Protein AF-A0AAW9JM55-F1 (afdb_monomer_lite)

Radius of gyration: 25.02 Å; chains: 1; bounding box: 79×45×48 Å

Organism: NCBI:txid44008

Foldseek 3Di:
DDPVVVVVVVVVVVVVVVVVVLVVVVVPDPCNVVVVVVVVVVVVVCVVVVVVVLVVVVVVDQADLVNLLVVCVVVVNADQQDKAWEFEKAFEFEDFDQWTKWFQDPVPRFTAGQIGFKAFAVVVVVVCCVPFVKDDQVLPPDDPVCPRGSGTIGGSNCVVVVVVCVLPDPRIQDPLDPCVSVCVLCDVVVVDPLVQQWKWKKDWLFKHKHHFAQDPRHGTYIYMYTYIYTDGDPSRSVSVVVSQVDDDSGMDIHGLVCQVQQNADPPDPRRDRRHDVCRNCNDPVCSVSGPPRVVTDDIHMDGD

InterPro domains:
  IPR040829 CD-NTase-associated protein 16, NUDIX domain [PF18167] (83-283)

Structure (mmCIF, N/CA/C/O backbone):
data_AF-A0AAW9JM55-F1
#
_entry.id   AF-A0AAW9JM55-F1
#
loop_
_atom_site.group_PDB
_atom_site.id
_atom_site.type_symbol
_atom_site.label_atom_id
_atom_site.label_alt_id
_atom_site.label_comp_id
_atom_site.label_asym_id
_atom_site.label_entity_id
_atom_site.label_seq_id
_atom_site.pdbx_PDB_ins_code
_atom_site.Cartn_x
_atom_site.Cartn_y
_atom_site.Cartn_z
_atom_site.occupancy
_atom_site.B_iso_or_equiv
_atom_site.auth_seq_id
_atom_site.auth_comp_id
_atom_site.auth_asym_id
_atom_site.auth_atom_id
_atom_site.pdbx_PDB_model_num
ATOM 1 N N . MET A 1 1 ? 27.066 -15.545 17.612 1.00 48.47 1 MET A N 1
ATOM 2 C CA . MET A 1 1 ? 27.618 -15.172 16.287 1.00 48.47 1 MET A CA 1
ATOM 3 C C . MET A 1 1 ? 26.559 -15.418 15.216 1.00 48.47 1 MET A C 1
ATOM 5 O O . MET A 1 1 ? 26.083 -16.542 15.107 1.00 48.47 1 MET A O 1
ATOM 9 N N . ASN A 1 2 ? 26.117 -14.370 14.511 1.00 49.19 2 ASN A N 1
ATOM 10 C CA . ASN A 1 2 ? 25.002 -14.410 13.550 1.00 49.19 2 ASN A CA 1
ATOM 11 C C . ASN A 1 2 ? 25.237 -15.499 12.475 1.00 49.19 2 ASN A C 1
ATOM 13 O O . ASN A 1 2 ? 26.359 -15.609 11.979 1.00 49.19 2 ASN A O 1
ATOM 17 N N . LYS A 1 3 ? 24.218 -16.291 12.092 1.00 44.91 3 LYS A N 1
ATOM 18 C CA . LYS A 1 3 ? 24.331 -17.323 11.028 1.00 44.91 3 LYS A CA 1
ATOM 19 C C . LYS A 1 3 ? 24.916 -16.742 9.730 1.00 44.91 3 LYS A C 1
ATOM 21 O O . LYS A 1 3 ? 25.673 -17.418 9.044 1.00 44.91 3 LYS A O 1
ATOM 26 N N . LYS A 1 4 ? 24.644 -15.459 9.467 1.00 42.12 4 LYS A N 1
ATOM 27 C CA . LYS A 1 4 ? 25.195 -14.688 8.342 1.00 42.12 4 LYS A CA 1
ATOM 28 C C . LYS A 1 4 ? 26.714 -14.477 8.414 1.00 42.12 4 LYS A C 1
ATOM 30 O O . LYS A 1 4 ? 27.370 -14.476 7.384 1.00 42.12 4 LYS A O 1
ATOM 35 N N . LEU A 1 5 ? 27.282 -14.350 9.615 1.00 42.47 5 LEU A N 1
ATOM 36 C CA . LEU A 1 5 ? 28.724 -14.155 9.799 1.00 42.47 5 LEU A CA 1
ATOM 37 C C . LEU A 1 5 ? 29.497 -15.458 9.541 1.00 42.47 5 LEU A C 1
ATOM 39 O O . LEU A 1 5 ? 30.547 -15.435 8.913 1.00 42.47 5 LEU A O 1
ATOM 43 N N . LYS A 1 6 ? 28.937 -16.614 9.935 1.00 45.47 6 LYS A N 1
ATOM 44 C CA . LYS A 1 6 ? 29.528 -17.931 9.629 1.00 45.47 6 LYS A CA 1
ATOM 45 C C . LYS A 1 6 ? 29.602 -18.206 8.121 1.00 45.47 6 LYS A C 1
ATOM 47 O O . LYS A 1 6 ? 30.591 -18.769 7.669 1.00 45.47 6 LYS A O 1
ATOM 52 N N . ALA A 1 7 ? 28.600 -17.768 7.355 1.00 47.31 7 ALA A N 1
ATOM 53 C CA . ALA A 1 7 ? 28.564 -17.935 5.901 1.00 47.31 7 ALA A CA 1
ATOM 54 C C . ALA A 1 7 ? 29.639 -17.118 5.155 1.00 47.31 7 ALA A C 1
ATOM 56 O O . ALA A 1 7 ? 30.015 -17.491 4.051 1.00 47.31 7 ALA A O 1
ATOM 57 N N . LEU A 1 8 ? 30.152 -16.036 5.756 1.00 44.91 8 LEU A N 1
ATOM 58 C CA . LEU A 1 8 ? 31.199 -15.188 5.170 1.00 44.91 8 LEU A CA 1
ATOM 59 C C . LEU A 1 8 ? 32.617 -15.611 5.596 1.00 44.91 8 LEU A C 1
ATOM 61 O O . LEU A 1 8 ? 33.579 -15.434 4.851 1.00 44.91 8 LEU A O 1
ATOM 65 N N . ILE A 1 9 ? 32.747 -16.189 6.793 1.00 54.19 9 ILE A N 1
ATOM 66 C CA . ILE A 1 9 ? 34.038 -16.582 7.373 1.00 54.19 9 ILE A CA 1
ATOM 67 C C . ILE A 1 9 ? 34.611 -17.813 6.662 1.00 54.19 9 ILE A C 1
ATOM 69 O O . ILE A 1 9 ? 35.795 -17.835 6.343 1.00 54.19 9 ILE A O 1
ATOM 73 N N . VAL A 1 10 ? 33.780 -18.820 6.373 1.00 53.59 10 VAL A N 1
ATOM 74 C CA . VAL A 1 10 ? 34.248 -20.080 5.767 1.00 53.59 10 VAL A CA 1
ATOM 75 C C . VAL A 1 10 ? 34.855 -19.872 4.366 1.00 53.59 10 VAL A C 1
ATOM 77 O O . VAL A 1 10 ? 35.967 -20.351 4.149 1.00 53.59 10 VAL A O 1
ATOM 80 N N . PRO A 1 11 ? 34.232 -19.109 3.442 1.00 55.28 11 PRO A N 1
ATOM 81 C CA . PRO A 1 11 ? 34.838 -18.807 2.142 1.00 55.28 11 PRO A CA 1
ATOM 82 C C . PRO A 1 11 ? 36.120 -17.978 2.261 1.00 55.28 11 PRO A C 1
ATOM 84 O O . PRO A 1 11 ? 37.086 -18.240 1.554 1.00 55.28 11 PRO A O 1
ATOM 87 N N . SER A 1 12 ? 36.154 -17.014 3.188 1.00 57.69 12 SER A N 1
ATOM 88 C CA . SER A 1 12 ? 37.323 -16.153 3.412 1.00 57.69 12 SER A CA 1
ATOM 89 C C . SER A 1 12 ? 38.543 -16.947 3.891 1.00 57.69 12 SER A C 1
ATOM 91 O O . SER A 1 12 ? 39.656 -16.697 3.439 1.00 57.69 12 SER A O 1
ATOM 93 N N . ILE A 1 13 ? 38.338 -17.945 4.759 1.00 69.12 13 ILE A N 1
ATOM 94 C CA . ILE A 1 13 ? 39.404 -18.857 5.201 1.00 69.12 13 ILE A CA 1
ATOM 95 C C . ILE A 1 13 ? 39.910 -19.697 4.025 1.00 69.12 13 ILE A C 1
ATOM 97 O O . ILE A 1 13 ? 41.117 -19.833 3.849 1.00 69.12 13 ILE A O 1
ATOM 101 N N . PHE A 1 14 ? 39.005 -20.215 3.191 1.00 66.69 14 PHE A N 1
ATOM 102 C CA . PHE A 1 14 ? 39.374 -20.995 2.008 1.00 66.69 14 PHE A CA 1
ATOM 103 C C . PHE A 1 14 ? 40.200 -20.168 1.013 1.00 66.69 14 PHE A C 1
ATOM 105 O O . PHE A 1 14 ? 41.171 -20.665 0.450 1.00 66.69 14 PHE A O 1
ATOM 112 N N . PHE A 1 15 ? 39.860 -18.886 0.860 1.00 68.00 15 PHE A N 1
ATOM 113 C CA . PHE A 1 15 ? 40.580 -17.942 0.007 1.00 68.00 15 PHE A CA 1
ATOM 114 C C . PHE A 1 15 ? 42.000 -17.665 0.518 1.00 68.00 15 PHE A C 1
ATOM 116 O O . PHE A 1 15 ? 42.947 -17.673 -0.261 1.00 68.00 15 PHE A O 1
ATOM 123 N N . ILE A 1 16 ? 42.164 -17.480 1.833 1.00 72.06 16 ILE A N 1
ATOM 124 C CA . ILE A 1 16 ? 43.480 -17.284 2.460 1.00 72.06 16 ILE A CA 1
ATOM 125 C C . ILE A 1 16 ? 44.341 -18.544 2.312 1.00 72.06 16 ILE A C 1
ATOM 127 O O . ILE A 1 16 ? 45.513 -18.445 1.962 1.00 72.06 16 ILE A O 1
ATOM 131 N N . VAL A 1 17 ? 43.765 -19.731 2.525 1.00 73.94 17 VAL A N 1
ATOM 132 C CA . VAL A 1 17 ? 44.479 -21.008 2.358 1.00 73.94 17 VAL A CA 1
ATOM 133 C C . VAL A 1 17 ? 44.903 -21.212 0.902 1.00 73.94 17 VAL A C 1
ATOM 135 O O . VAL A 1 17 ? 46.058 -21.543 0.653 1.00 73.94 17 VAL A O 1
ATOM 138 N N . ALA A 1 18 ? 44.016 -20.950 -0.061 1.00 66.69 18 ALA A N 1
ATOM 139 C CA . ALA A 1 18 ? 44.347 -21.013 -1.483 1.00 66.69 18 ALA A CA 1
ATOM 140 C C . ALA A 1 18 ? 45.463 -20.021 -1.856 1.00 66.69 18 ALA A C 1
ATOM 142 O O . ALA A 1 18 ? 46.383 -20.384 -2.581 1.00 66.69 18 ALA A O 1
ATOM 143 N N . PHE A 1 19 ? 45.431 -18.803 -1.308 1.00 72.00 19 PHE A N 1
ATOM 144 C CA . PHE A 1 19 ? 46.459 -17.785 -1.527 1.00 72.00 19 PHE A CA 1
ATOM 145 C C . PHE A 1 19 ? 47.830 -18.196 -0.965 1.00 72.00 19 PHE A C 1
ATOM 147 O O . PHE A 1 19 ? 48.848 -18.022 -1.629 1.00 72.00 19 PHE A O 1
ATOM 154 N N . VAL A 1 20 ? 47.869 -18.809 0.222 1.00 73.88 20 VAL A N 1
ATOM 155 C CA . VAL A 1 20 ? 49.110 -19.341 0.814 1.00 73.88 20 VAL A CA 1
ATOM 156 C C . VAL A 1 20 ? 49.656 -20.521 0.003 1.00 73.88 20 VAL A C 1
ATOM 158 O O . VAL A 1 20 ? 50.864 -20.605 -0.210 1.00 73.88 20 VAL A O 1
ATOM 161 N N . ILE A 1 21 ? 48.784 -21.405 -0.495 1.00 70.12 21 ILE A N 1
ATOM 162 C CA . ILE A 1 21 ? 49.172 -22.516 -1.378 1.00 70.12 21 ILE A CA 1
ATOM 163 C C . ILE A 1 21 ? 49.739 -21.985 -2.702 1.00 70.12 21 ILE A C 1
ATOM 165 O O . ILE A 1 21 ? 50.744 -22.504 -3.175 1.00 70.12 21 ILE A O 1
ATOM 169 N N . LEU A 1 22 ? 49.151 -20.928 -3.272 1.00 65.69 22 LEU A N 1
ATOM 170 C CA . LEU A 1 22 ? 49.655 -20.275 -4.486 1.00 65.69 22 LEU A CA 1
ATOM 171 C C . LEU A 1 22 ? 51.057 -19.690 -4.282 1.00 65.69 22 LEU A C 1
ATOM 173 O O . LEU A 1 22 ? 51.941 -19.962 -5.088 1.00 65.69 22 LEU A O 1
ATOM 177 N N . ILE A 1 23 ? 51.288 -18.978 -3.172 1.00 68.62 23 ILE A N 1
ATOM 178 C CA . ILE A 1 23 ? 52.618 -18.452 -2.820 1.00 68.62 23 ILE A CA 1
ATOM 179 C C . ILE A 1 23 ? 53.631 -19.594 -2.653 1.00 68.62 23 ILE A C 1
ATOM 181 O O . ILE A 1 23 ? 54.756 -19.496 -3.132 1.00 68.62 23 ILE A O 1
ATOM 185 N N . TYR A 1 24 ? 53.240 -20.693 -2.001 1.00 67.44 24 TYR A N 1
ATOM 186 C CA . TYR A 1 24 ? 54.110 -21.858 -1.813 1.00 67.44 24 TYR A CA 1
ATOM 187 C C . TYR A 1 24 ? 54.473 -22.552 -3.137 1.00 67.44 24 TYR A C 1
ATOM 189 O O . TYR A 1 24 ? 55.607 -22.996 -3.312 1.00 67.44 24 TYR A O 1
ATOM 197 N N . LEU A 1 25 ? 53.527 -22.637 -4.077 1.00 62.19 25 LEU A N 1
ATOM 198 C CA . LEU A 1 25 ? 53.746 -23.249 -5.389 1.00 62.19 25 LEU A CA 1
ATOM 199 C C . LEU A 1 25 ? 54.593 -22.364 -6.318 1.00 62.19 25 LEU A C 1
ATOM 201 O O . LEU A 1 25 ? 55.405 -22.897 -7.071 1.00 62.19 25 LEU A O 1
ATOM 205 N N . GLU A 1 26 ? 54.463 -21.038 -6.228 1.00 62.28 26 GLU A N 1
ATOM 206 C CA . GLU A 1 26 ? 55.246 -20.078 -7.021 1.00 62.28 26 GLU A CA 1
ATOM 207 C C . GLU A 1 26 ? 56.734 -20.057 -6.646 1.00 62.28 26 GLU A C 1
ATOM 209 O O . GLU A 1 26 ? 57.591 -19.850 -7.500 1.00 62.28 26 GLU A O 1
ATOM 214 N N . VAL A 1 27 ? 57.059 -20.360 -5.387 1.00 64.44 27 VAL A N 1
ATOM 215 C CA . VAL A 1 27 ? 58.451 -20.495 -4.930 1.00 64.44 27 VAL A CA 1
ATOM 216 C C . VAL A 1 27 ? 59.154 -21.711 -5.559 1.00 64.44 27 VAL A C 1
ATOM 218 O O . VAL A 1 27 ? 60.382 -21.738 -5.593 1.00 64.44 27 VAL A O 1
ATOM 221 N N . ASN A 1 28 ? 58.414 -22.700 -6.082 1.00 62.22 28 ASN A N 1
ATOM 222 C CA . ASN A 1 28 ? 58.972 -24.019 -6.392 1.00 62.22 28 ASN A CA 1
ATOM 223 C C . ASN A 1 28 ? 58.829 -24.531 -7.842 1.00 62.22 28 ASN A C 1
ATOM 225 O O . ASN A 1 28 ? 59.392 -25.594 -8.090 1.00 62.22 28 ASN A O 1
ATOM 229 N N . ASN A 1 29 ? 58.133 -23.878 -8.795 1.00 60.06 29 ASN A N 1
ATOM 230 C CA . ASN A 1 29 ? 58.133 -24.299 -10.223 1.00 60.06 29 ASN A CA 1
ATOM 231 C C . ASN A 1 29 ? 57.437 -23.322 -11.208 1.00 60.06 29 ASN A C 1
ATOM 233 O O . ASN A 1 29 ? 56.536 -22.591 -10.812 1.00 60.06 29 ASN A O 1
ATOM 237 N N . GLU A 1 30 ? 57.724 -23.437 -12.524 1.00 59.09 30 GLU A N 1
ATOM 238 C CA . GLU A 1 30 ? 57.054 -22.736 -13.663 1.00 59.09 30 GLU A CA 1
ATOM 239 C C . GLU A 1 30 ? 55.543 -23.057 -13.851 1.00 59.09 30 GLU A C 1
ATOM 241 O O . GLU A 1 30 ? 54.920 -22.748 -14.868 1.00 59.09 30 GLU A O 1
ATOM 246 N N . ILE A 1 31 ? 54.910 -23.676 -12.856 1.00 56.66 31 ILE A N 1
ATOM 247 C CA . ILE A 1 31 ? 53.483 -24.029 -12.841 1.00 56.66 31 ILE A CA 1
ATOM 248 C C . ILE A 1 31 ? 52.600 -22.772 -12.680 1.00 56.66 31 ILE A C 1
ATOM 250 O O . ILE A 1 31 ? 51.408 -22.789 -13.003 1.00 56.66 31 ILE A O 1
ATOM 254 N N . THR A 1 32 ? 53.187 -21.655 -12.246 1.00 60.53 32 THR A N 1
ATOM 255 C CA . THR A 1 32 ? 52.495 -20.417 -11.883 1.00 60.53 32 THR A CA 1
ATOM 256 C C . THR A 1 32 ? 51.650 -19.826 -13.010 1.00 60.53 32 THR A C 1
ATOM 258 O O . THR A 1 32 ? 50.506 -19.439 -12.781 1.00 60.53 32 THR A O 1
ATOM 261 N N . ILE A 1 33 ? 52.155 -19.801 -14.247 1.00 58.44 33 ILE A N 1
ATOM 262 C CA . ILE A 1 33 ? 51.438 -19.171 -15.367 1.00 58.44 33 ILE A CA 1
ATOM 263 C C . ILE A 1 33 ? 50.166 -19.946 -15.714 1.00 58.44 33 ILE A C 1
ATOM 265 O O . ILE A 1 33 ? 49.113 -19.339 -15.893 1.00 58.44 33 ILE A O 1
ATOM 269 N N . TYR A 1 34 ? 50.217 -21.279 -15.752 1.00 62.22 34 TYR A N 1
ATOM 270 C CA . TYR A 1 34 ? 49.038 -22.090 -16.064 1.00 62.22 34 TYR A CA 1
ATOM 271 C C . TYR A 1 34 ? 47.980 -22.007 -14.963 1.00 62.22 34 TYR A C 1
ATOM 273 O O . TYR A 1 34 ? 46.793 -21.921 -15.267 1.00 62.22 34 TYR A O 1
ATOM 281 N N . VAL A 1 35 ? 48.391 -21.960 -13.694 1.00 66.38 35 VAL A N 1
ATOM 282 C CA . VAL A 1 35 ? 47.462 -21.804 -12.566 1.00 66.38 35 VAL A CA 1
ATOM 283 C C . VAL A 1 35 ? 46.831 -20.410 -12.557 1.00 66.38 35 VAL A C 1
ATOM 285 O O . VAL A 1 35 ? 45.619 -20.300 -12.379 1.00 66.38 35 VAL A O 1
ATOM 288 N N . ILE A 1 36 ? 47.606 -19.356 -12.833 1.00 66.25 36 ILE A N 1
ATOM 289 C CA . ILE A 1 36 ? 47.091 -17.986 -12.968 1.00 66.25 36 ILE A CA 1
ATOM 290 C C . ILE A 1 36 ? 46.136 -17.879 -14.164 1.00 66.25 36 ILE A C 1
ATOM 292 O O . ILE A 1 36 ? 45.075 -17.271 -14.040 1.00 66.25 36 ILE A O 1
ATOM 296 N N . LEU A 1 37 ? 46.458 -18.492 -15.307 1.00 66.12 37 LEU A N 1
ATOM 297 C CA . LEU A 1 37 ? 45.601 -18.485 -16.497 1.00 66.12 37 LEU A CA 1
ATOM 298 C C . LEU A 1 37 ? 44.305 -19.270 -16.283 1.00 66.12 37 LEU A C 1
ATOM 300 O O . LEU A 1 37 ? 43.249 -18.798 -16.695 1.00 66.12 37 LEU A O 1
ATOM 304 N N . ILE A 1 38 ? 44.355 -20.421 -15.605 1.00 72.75 38 ILE A N 1
ATOM 305 C CA . ILE A 1 38 ? 43.155 -21.176 -15.219 1.00 72.75 38 ILE A CA 1
ATOM 306 C C . ILE A 1 38 ? 42.317 -20.348 -14.244 1.00 72.75 38 ILE A C 1
ATOM 308 O O . ILE A 1 38 ? 41.113 -20.242 -14.442 1.00 72.75 38 ILE A O 1
ATOM 312 N N . TYR A 1 39 ? 42.936 -19.699 -13.256 1.00 73.62 39 TYR A N 1
ATOM 313 C CA . TYR A 1 39 ? 42.240 -18.851 -12.288 1.00 73.62 39 TYR A CA 1
ATOM 314 C C . TYR A 1 39 ? 41.586 -17.617 -12.937 1.00 73.62 39 TYR A C 1
ATOM 316 O O . TYR A 1 39 ? 40.436 -17.281 -12.645 1.00 73.62 39 TYR A O 1
ATOM 324 N N . LEU A 1 40 ? 42.280 -16.963 -13.873 1.00 66.56 40 LEU A N 1
ATOM 325 C CA . LEU A 1 40 ? 41.734 -15.862 -14.668 1.00 66.56 40 LEU A CA 1
ATOM 326 C C . LEU A 1 40 ? 40.618 -16.346 -15.598 1.00 66.56 40 LEU A C 1
ATOM 328 O O . LEU A 1 40 ? 39.587 -15.687 -15.696 1.00 66.56 40 LEU A O 1
ATOM 332 N N . ALA A 1 41 ? 40.775 -17.511 -16.232 1.00 67.81 41 ALA A N 1
ATOM 333 C CA . ALA A 1 41 ? 39.738 -18.115 -17.058 1.00 67.81 41 ALA A CA 1
ATOM 334 C C . ALA A 1 41 ? 38.499 -18.471 -16.228 1.00 67.81 41 ALA A C 1
ATOM 336 O O . ALA A 1 41 ? 37.390 -18.180 -16.666 1.00 67.81 41 ALA A O 1
ATOM 337 N N . THR A 1 42 ? 38.658 -19.011 -15.013 1.00 64.12 42 THR A N 1
ATOM 338 C CA . THR A 1 42 ? 37.538 -19.278 -14.101 1.00 64.12 42 THR A CA 1
ATOM 339 C C . THR A 1 42 ? 36.885 -17.992 -13.617 1.00 64.12 42 THR A C 1
ATOM 341 O O . THR A 1 42 ? 35.666 -17.924 -13.622 1.00 64.12 42 THR A O 1
ATOM 344 N N . LEU A 1 43 ? 37.645 -16.933 -13.315 1.00 62.41 43 LEU A N 1
ATOM 345 C CA . LEU A 1 43 ? 37.090 -15.618 -12.968 1.00 62.41 43 LEU A CA 1
ATOM 346 C C . LEU A 1 43 ? 36.307 -14.990 -14.129 1.00 62.41 43 LEU A C 1
ATOM 348 O O . LEU A 1 43 ? 35.238 -14.421 -13.916 1.00 62.41 43 LEU A O 1
ATOM 352 N N . ILE A 1 44 ? 36.801 -15.111 -15.364 1.00 64.88 44 ILE A N 1
ATOM 353 C CA . ILE A 1 44 ? 36.112 -14.637 -16.575 1.00 64.88 44 ILE A CA 1
ATOM 354 C C . ILE A 1 44 ? 34.860 -15.486 -16.847 1.00 64.88 44 ILE A C 1
ATOM 356 O O . ILE A 1 44 ? 33.811 -14.944 -17.208 1.00 64.88 44 ILE A O 1
ATOM 360 N N . LEU A 1 45 ? 34.919 -16.804 -16.631 1.00 54.44 45 LEU A N 1
ATOM 361 C CA . LEU A 1 45 ? 33.770 -17.707 -16.755 1.00 54.44 45 LEU A CA 1
ATOM 362 C C . LEU A 1 45 ? 32.723 -17.444 -15.654 1.00 54.44 45 LEU A C 1
ATOM 364 O O . LEU A 1 45 ? 31.522 -17.454 -15.907 1.00 54.44 45 LEU A O 1
ATOM 368 N N . GLU A 1 46 ? 33.151 -17.132 -14.436 1.00 59.28 46 GLU A N 1
ATOM 369 C CA . GLU A 1 46 ? 32.293 -16.764 -13.306 1.00 59.28 46 GLU A CA 1
ATOM 370 C C . GLU A 1 46 ? 31.658 -15.380 -13.487 1.00 59.28 46 GLU A C 1
ATOM 372 O O . GLU A 1 46 ? 30.468 -15.201 -13.211 1.00 59.28 46 GLU A O 1
ATOM 377 N N . TYR A 1 47 ? 32.415 -14.414 -14.015 1.00 55.56 47 TYR A N 1
ATOM 378 C CA . TYR A 1 47 ? 31.920 -13.088 -14.380 1.00 55.56 47 TYR A CA 1
ATOM 379 C C . TYR A 1 47 ? 30.912 -13.160 -15.535 1.00 55.56 47 TYR A C 1
ATOM 381 O O . TYR A 1 47 ? 29.848 -12.544 -15.466 1.00 55.56 47 TYR A O 1
ATOM 389 N N . SER A 1 48 ? 31.202 -13.955 -16.570 1.00 54.06 48 SER A N 1
ATOM 390 C CA . SER A 1 48 ? 30.326 -14.117 -17.740 1.00 54.06 48 SER A CA 1
ATOM 391 C C . SER A 1 48 ? 29.065 -14.934 -17.445 1.00 54.06 48 SER A C 1
ATOM 393 O O . SER A 1 48 ? 28.002 -14.635 -17.990 1.00 54.06 48 SER A O 1
ATOM 395 N N . THR A 1 49 ? 29.131 -15.924 -16.547 1.00 54.31 49 THR A N 1
ATOM 396 C CA . THR A 1 49 ? 27.949 -16.705 -16.139 1.00 54.31 49 THR A CA 1
ATOM 397 C C . THR A 1 49 ? 27.112 -16.011 -15.063 1.00 54.31 49 THR A C 1
ATOM 399 O O . THR A 1 49 ? 25.924 -16.320 -14.921 1.00 54.31 49 THR A O 1
ATOM 402 N N . GLY A 1 50 ? 27.702 -15.083 -14.296 1.00 51.75 50 GLY A N 1
ATOM 403 C CA . GLY A 1 50 ? 27.038 -14.302 -13.247 1.00 51.75 50 GLY A CA 1
ATOM 404 C C . GLY A 1 50 ? 26.474 -15.134 -12.089 1.00 51.75 50 GLY A C 1
ATOM 405 O O . GLY A 1 50 ? 25.783 -14.591 -11.231 1.00 51.75 50 GLY A O 1
ATOM 406 N N . SER A 1 51 ? 26.743 -16.443 -12.054 1.00 54.94 51 SER A N 1
ATOM 407 C CA . SER A 1 51 ? 26.057 -17.419 -11.200 1.00 54.94 51 SER A CA 1
ATOM 408 C C . SER A 1 51 ? 26.364 -17.198 -9.718 1.00 54.94 51 SER A C 1
ATOM 410 O O . SER A 1 51 ? 25.454 -16.930 -8.934 1.00 54.94 51 SER A O 1
ATOM 412 N N . LEU A 1 52 ? 27.643 -17.186 -9.329 1.00 52.28 52 LEU A N 1
ATOM 413 C CA . LEU A 1 52 ? 28.045 -16.975 -7.935 1.00 52.28 52 LEU A CA 1
ATOM 414 C C . LEU A 1 52 ? 27.761 -15.553 -7.453 1.00 52.28 52 LEU A C 1
ATOM 416 O O . LEU A 1 52 ? 27.261 -15.390 -6.345 1.00 52.28 52 LEU A O 1
ATOM 420 N N . PHE A 1 53 ? 27.988 -14.532 -8.286 1.00 53.44 53 PHE A N 1
ATOM 421 C CA . PHE A 1 53 ? 27.651 -13.155 -7.923 1.00 53.44 53 PHE A CA 1
ATOM 422 C C . PHE A 1 53 ? 26.141 -12.985 -7.734 1.00 53.44 53 PHE A C 1
ATO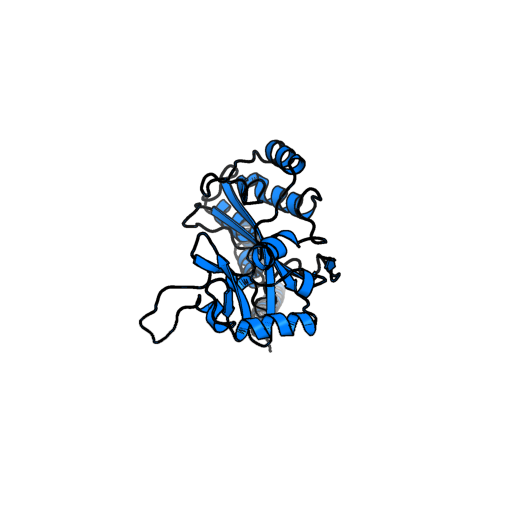M 424 O O . PHE A 1 53 ? 25.730 -12.363 -6.765 1.00 53.44 53 PHE A O 1
ATOM 431 N N . SER A 1 54 ? 25.307 -13.590 -8.589 1.00 49.94 54 SER A N 1
ATOM 432 C CA . SER A 1 54 ? 23.848 -13.581 -8.418 1.00 49.94 54 SER A CA 1
ATOM 433 C C . SER A 1 54 ? 23.394 -14.358 -7.182 1.00 49.94 54 SER A C 1
ATOM 435 O O . SER A 1 54 ? 22.507 -13.890 -6.479 1.00 49.94 54 SER A O 1
ATOM 437 N N . ASN A 1 55 ? 24.051 -15.472 -6.846 1.00 46.75 55 ASN A N 1
ATOM 438 C CA . ASN A 1 55 ? 23.762 -16.239 -5.637 1.00 46.75 55 ASN A CA 1
ATOM 439 C C . ASN A 1 55 ? 24.188 -15.475 -4.373 1.00 46.75 55 ASN A C 1
ATOM 441 O O . ASN A 1 55 ? 23.425 -15.403 -3.415 1.00 46.75 55 ASN A O 1
ATOM 445 N N . ILE A 1 56 ? 25.356 -14.831 -4.376 1.00 51.47 56 ILE A N 1
ATOM 446 C CA . ILE A 1 56 ? 25.821 -13.971 -3.280 1.00 51.47 56 ILE A CA 1
ATOM 447 C C . ILE A 1 56 ? 24.906 -12.755 -3.137 1.00 51.47 56 ILE A C 1
ATOM 449 O O . ILE A 1 56 ? 24.467 -12.466 -2.028 1.00 51.47 56 ILE A O 1
ATOM 453 N N . LEU A 1 57 ? 24.544 -12.091 -4.241 1.00 49.72 57 LEU A N 1
ATOM 454 C CA . LEU A 1 57 ? 23.566 -11.004 -4.238 1.00 49.72 57 LEU A CA 1
ATOM 455 C C . LEU A 1 57 ? 22.230 -11.499 -3.672 1.00 49.72 57 LEU A C 1
ATOM 457 O O . LEU A 1 57 ? 21.679 -10.831 -2.805 1.00 49.72 57 LEU A O 1
ATOM 461 N N . SER A 1 58 ? 21.782 -12.704 -4.048 1.00 46.66 58 SER A N 1
ATOM 462 C CA . SER A 1 58 ? 20.540 -13.318 -3.560 1.00 46.66 58 SER A CA 1
ATOM 463 C C . SER A 1 58 ? 20.504 -13.596 -2.063 1.00 46.66 58 SER A C 1
ATOM 465 O O . SER A 1 58 ? 19.458 -13.470 -1.427 1.00 46.66 58 SER A O 1
ATOM 467 N N . LEU A 1 59 ? 21.661 -13.845 -1.449 1.00 43.50 59 LEU A N 1
ATOM 468 C CA . LEU A 1 59 ? 21.788 -13.951 0.006 1.00 43.50 59 LEU A CA 1
ATOM 469 C C . LEU A 1 59 ? 21.617 -12.589 0.712 1.00 43.50 59 LEU A C 1
ATOM 471 O O . LEU A 1 59 ? 21.315 -12.547 1.909 1.00 43.50 59 LEU A O 1
ATOM 475 N N . PHE A 1 60 ? 21.752 -11.482 -0.027 1.00 48.38 60 PHE A N 1
ATOM 476 C CA . PHE A 1 60 ? 21.404 -10.119 0.387 1.00 48.38 60 PHE A CA 1
ATOM 477 C C . PHE A 1 60 ? 20.023 -9.651 -0.147 1.00 48.38 60 PHE A C 1
ATOM 479 O O . PHE A 1 60 ? 19.583 -8.554 0.202 1.00 48.38 60 PHE A O 1
ATOM 486 N N . GLU A 1 61 ? 19.309 -10.458 -0.950 1.00 46.94 61 GLU A N 1
ATOM 487 C CA . GLU A 1 61 ? 18.061 -10.095 -1.650 1.00 46.94 61 GLU A CA 1
ATOM 488 C C . GLU A 1 61 ? 16.797 -10.348 -0.818 1.00 46.94 61 GLU A C 1
ATOM 490 O O . GLU A 1 61 ? 16.005 -11.257 -1.065 1.00 46.94 61 GLU A O 1
ATOM 495 N N . GLY A 1 62 ? 16.513 -9.446 0.116 1.00 45.84 62 GLY A N 1
ATOM 496 C CA . GLY A 1 62 ? 15.111 -9.145 0.399 1.00 45.84 62 GLY A CA 1
ATOM 497 C C . GLY A 1 62 ? 14.501 -8.376 -0.782 1.00 45.84 62 GLY A C 1
ATOM 498 O O . GLY A 1 62 ? 15.000 -7.310 -1.133 1.00 45.84 62 GLY A O 1
ATOM 499 N N . ASN A 1 63 ? 13.418 -8.886 -1.379 1.00 56.59 63 ASN A N 1
ATOM 500 C CA . ASN A 1 63 ? 12.433 -8.118 -2.165 1.00 56.59 63 ASN A CA 1
ATOM 501 C C . ASN A 1 63 ? 12.956 -7.230 -3.324 1.00 56.59 63 ASN A C 1
ATOM 503 O O . ASN A 1 63 ? 12.424 -6.142 -3.559 1.00 56.59 63 ASN A O 1
ATOM 507 N N . ASN A 1 64 ? 13.968 -7.655 -4.092 1.00 75.06 64 ASN A N 1
ATOM 508 C CA . ASN A 1 64 ? 14.402 -6.895 -5.273 1.00 75.06 64 ASN A CA 1
ATOM 509 C C . ASN A 1 64 ? 13.728 -7.406 -6.554 1.00 75.06 64 ASN A C 1
ATOM 511 O O . ASN A 1 64 ? 14.268 -8.246 -7.268 1.00 75.06 64 ASN A O 1
ATOM 515 N N . TRP A 1 65 ? 12.565 -6.850 -6.891 1.00 89.38 65 TRP A N 1
ATOM 516 C CA . TRP A 1 65 ? 11.812 -7.154 -8.118 1.00 89.38 65 TRP A CA 1
ATOM 517 C C . TRP A 1 65 ? 12.628 -7.038 -9.421 1.00 89.38 65 TRP A C 1
ATOM 519 O O . TRP A 1 65 ? 12.316 -7.651 -10.442 1.00 89.38 65 TRP A O 1
ATOM 529 N N . LYS A 1 66 ? 13.719 -6.263 -9.405 1.00 90.12 66 LYS A N 1
ATOM 530 C CA . LYS A 1 66 ? 14.654 -6.162 -10.532 1.00 90.12 66 LYS A CA 1
ATOM 531 C C . LYS A 1 66 ? 15.383 -7.479 -10.784 1.00 90.12 66 LYS A C 1
ATOM 533 O O . LYS A 1 66 ? 15.808 -7.699 -11.915 1.00 90.12 66 LYS A O 1
ATOM 538 N N . THR A 1 67 ? 15.585 -8.304 -9.760 1.00 87.31 67 THR A N 1
ATOM 539 C CA . THR A 1 67 ? 16.189 -9.632 -9.893 1.00 87.31 67 THR A CA 1
ATOM 540 C C . THR A 1 67 ? 15.195 -10.604 -10.516 1.00 87.31 67 THR A C 1
ATOM 542 O O . THR A 1 67 ? 15.541 -11.222 -11.520 1.00 87.31 67 THR A O 1
ATOM 545 N N . SER A 1 68 ? 13.946 -10.663 -10.034 1.00 90.31 68 SER A N 1
ATOM 546 C CA . SER A 1 68 ? 12.905 -11.489 -10.670 1.00 90.31 68 SER A CA 1
ATOM 547 C C . SER A 1 68 ? 12.676 -11.085 -12.129 1.00 90.31 68 SER A C 1
ATOM 549 O O . SER A 1 68 ? 12.607 -11.949 -12.994 1.00 90.31 68 SER A O 1
ATOM 551 N N . GLN A 1 69 ? 12.687 -9.781 -12.435 1.00 92.69 69 GLN A N 1
ATOM 552 C CA . GLN A 1 69 ? 12.632 -9.290 -13.816 1.00 92.69 69 GLN A CA 1
ATOM 553 C C . GLN A 1 69 ? 13.777 -9.857 -14.672 1.00 92.69 69 GLN A C 1
ATOM 555 O O . GLN A 1 69 ? 13.532 -10.406 -15.739 1.00 92.69 69 GLN A O 1
ATOM 560 N N . ARG A 1 70 ? 15.034 -9.746 -14.212 1.00 90.25 70 ARG A N 1
ATOM 561 C CA . ARG A 1 70 ? 16.204 -10.258 -14.954 1.00 90.25 70 ARG A CA 1
ATOM 562 C C . ARG A 1 70 ? 16.146 -11.770 -15.143 1.00 90.25 70 ARG A C 1
ATOM 564 O O . ARG A 1 70 ? 16.499 -12.249 -16.215 1.00 90.25 70 ARG A O 1
ATOM 571 N N . LYS A 1 71 ? 15.706 -12.501 -14.117 1.00 89.62 71 LYS A N 1
ATOM 572 C CA . LYS A 1 71 ? 15.527 -13.953 -14.175 1.00 89.62 71 LYS A CA 1
ATOM 573 C C . LYS A 1 71 ? 14.522 -14.328 -15.267 1.00 89.62 71 LYS A C 1
ATOM 575 O O . LYS A 1 71 ? 14.868 -15.098 -16.154 1.00 89.62 71 LYS A O 1
ATOM 580 N N . LEU A 1 72 ? 13.336 -13.719 -15.263 1.00 91.50 72 LEU A N 1
ATOM 581 C CA . LEU A 1 72 ? 12.300 -13.984 -16.267 1.00 91.50 72 LEU A CA 1
ATOM 582 C C . LEU A 1 72 ? 12.720 -13.573 -17.688 1.00 91.50 72 LEU A C 1
ATOM 584 O O . LEU A 1 72 ? 12.367 -14.257 -18.646 1.00 91.50 72 LEU A O 1
ATOM 588 N N . VAL A 1 73 ? 13.499 -12.494 -17.833 1.00 91.50 73 VAL A N 1
ATOM 589 C CA . VAL A 1 73 ? 14.103 -12.099 -19.121 1.00 91.50 73 VAL A CA 1
ATOM 590 C C . VAL A 1 73 ? 15.085 -13.169 -19.608 1.00 91.50 73 VAL A C 1
ATOM 592 O O . VAL A 1 73 ? 15.010 -13.583 -20.760 1.00 91.50 73 VAL A O 1
ATOM 595 N N . LYS A 1 74 ? 15.983 -13.653 -18.735 1.00 90.00 74 LYS A N 1
ATOM 596 C CA . LYS A 1 74 ? 16.962 -14.704 -19.069 1.00 90.00 74 LYS A CA 1
ATOM 597 C C . LYS A 1 74 ? 16.285 -16.024 -19.453 1.00 90.00 74 LYS A C 1
ATOM 599 O O . LYS A 1 74 ? 16.778 -16.724 -20.327 1.00 90.00 74 LYS A O 1
ATOM 604 N N . GLU A 1 75 ? 15.162 -16.346 -18.818 1.00 89.56 75 GLU A N 1
ATOM 605 C CA . GLU A 1 75 ? 14.335 -17.520 -19.132 1.00 89.56 75 GLU A CA 1
ATOM 606 C C . GLU A 1 75 ? 13.485 -17.350 -20.407 1.00 89.56 75 GLU A C 1
ATOM 608 O O . GLU A 1 75 ? 12.754 -18.266 -20.773 1.00 89.56 75 GLU A O 1
ATOM 613 N N . GLY A 1 76 ? 13.526 -16.189 -21.073 1.00 89.75 76 GLY A N 1
ATOM 614 C CA . GLY A 1 76 ? 12.731 -15.908 -22.276 1.00 89.75 76 GLY A CA 1
ATOM 615 C C . GLY A 1 76 ? 11.233 -15.691 -22.023 1.00 89.75 76 GLY A C 1
ATOM 616 O O . GLY A 1 76 ? 10.475 -15.479 -22.968 1.00 89.75 76 GLY A O 1
ATOM 617 N N . LYS A 1 77 ? 10.798 -15.704 -20.757 1.00 90.50 77 LYS A N 1
ATOM 618 C CA . LYS A 1 77 ? 9.395 -15.530 -20.349 1.00 90.50 77 LYS A CA 1
ATOM 619 C C . LYS A 1 77 ? 8.940 -14.074 -20.406 1.00 90.50 77 LYS A C 1
ATOM 621 O O . LYS A 1 77 ? 7.788 -13.800 -20.723 1.00 90.50 77 LYS A O 1
ATOM 626 N N . LEU A 1 78 ? 9.846 -13.144 -20.103 1.00 91.62 78 LEU A N 1
ATOM 627 C CA . LEU A 1 78 ? 9.554 -11.714 -20.049 1.00 91.62 78 LEU A CA 1
ATOM 628 C C . LEU A 1 78 ? 10.358 -10.961 -21.118 1.00 91.62 78 LEU A C 1
ATOM 630 O O . LEU A 1 78 ? 11.494 -10.551 -20.892 1.00 91.62 78 LEU A O 1
ATOM 634 N N . GLN A 1 79 ? 9.761 -10.783 -22.295 1.00 93.62 79 GLN A N 1
ATOM 635 C CA . GLN A 1 79 ? 10.352 -10.083 -23.442 1.00 93.62 79 GLN A CA 1
ATOM 636 C C . GLN A 1 79 ? 10.156 -8.557 -23.322 1.00 93.62 79 GLN A C 1
ATOM 638 O O . GLN A 1 79 ? 9.398 -8.112 -22.458 1.00 93.62 79 GLN A O 1
ATOM 643 N N . PRO A 1 80 ? 10.828 -7.716 -24.134 1.00 93.81 80 PRO A N 1
ATOM 644 C CA . PRO A 1 80 ? 10.721 -6.254 -24.037 1.00 93.81 80 PRO A CA 1
ATOM 645 C C . PRO A 1 80 ? 9.285 -5.710 -24.089 1.00 93.81 80 PRO A C 1
ATOM 647 O O . PRO A 1 80 ? 8.936 -4.847 -23.282 1.00 93.81 80 PRO A O 1
ATOM 650 N N . ASP A 1 81 ? 8.450 -6.239 -24.984 1.00 92.62 81 ASP A N 1
ATOM 651 C CA . ASP A 1 81 ? 7.059 -5.804 -25.164 1.00 92.62 81 ASP A CA 1
ATOM 652 C C . ASP A 1 81 ? 6.047 -6.611 -24.333 1.00 92.62 81 ASP A C 1
ATOM 654 O O . ASP A 1 81 ? 4.848 -6.334 -24.388 1.00 92.62 81 ASP A O 1
ATOM 658 N N . THR A 1 82 ? 6.502 -7.577 -23.522 1.00 91.81 82 THR A N 1
ATOM 659 C CA . THR A 1 82 ? 5.618 -8.288 -22.592 1.00 91.81 82 THR A CA 1
ATOM 660 C C . THR A 1 82 ? 5.028 -7.301 -21.589 1.00 91.81 82 THR A C 1
ATOM 662 O O . THR A 1 82 ? 5.758 -6.562 -20.921 1.00 91.81 82 THR A O 1
ATOM 665 N N . LYS A 1 83 ? 3.699 -7.302 -21.473 1.00 91.12 83 LYS A N 1
ATOM 666 C CA . LYS A 1 83 ? 2.960 -6.472 -20.521 1.00 91.12 83 LYS A CA 1
ATOM 667 C C . LYS A 1 83 ? 3.082 -7.048 -19.116 1.00 91.12 83 LYS A C 1
ATOM 669 O O . LYS A 1 83 ? 2.861 -8.242 -18.908 1.00 91.12 83 LYS A O 1
ATOM 674 N N . VAL A 1 84 ? 3.404 -6.182 -18.166 1.00 92.06 84 VAL A N 1
ATOM 675 C CA . VAL A 1 84 ? 3.417 -6.466 -16.732 1.00 92.06 84 VAL A CA 1
ATOM 676 C C . VAL A 1 84 ? 2.323 -5.630 -16.090 1.00 92.06 84 VAL A C 1
ATOM 678 O O . VAL A 1 84 ? 2.305 -4.408 -16.250 1.00 92.06 84 VAL A O 1
ATOM 681 N N . ARG A 1 85 ? 1.421 -6.285 -15.359 1.00 92.44 85 ARG A N 1
ATOM 682 C CA . ARG A 1 85 ? 0.421 -5.593 -14.551 1.00 92.44 85 ARG A CA 1
ATOM 683 C C . ARG A 1 85 ? 1.112 -4.937 -13.366 1.00 92.44 85 ARG A C 1
ATOM 685 O O . ARG A 1 85 ? 1.855 -5.594 -12.637 1.00 92.44 85 ARG A O 1
ATOM 692 N N . ILE A 1 86 ? 0.842 -3.663 -13.143 1.00 91.81 86 ILE A N 1
ATOM 693 C CA . ILE A 1 86 ? 1.245 -2.971 -11.926 1.00 91.81 86 ILE A CA 1
ATOM 694 C C . ILE A 1 86 ? 0.020 -2.700 -11.058 1.00 91.81 86 ILE A C 1
ATOM 696 O O . ILE A 1 86 ? -1.067 -2.450 -11.566 1.00 91.81 86 ILE A O 1
ATOM 700 N N . SER A 1 87 ? 0.196 -2.706 -9.742 1.00 92.19 87 SER A N 1
ATOM 701 C CA . SER A 1 87 ? -0.786 -2.130 -8.819 1.00 92.19 87 SER A CA 1
ATOM 702 C C . SER A 1 87 ? -0.043 -1.464 -7.675 1.00 92.19 87 SER A C 1
ATOM 704 O O . SER A 1 87 ? 0.498 -2.139 -6.790 1.00 92.19 87 SER A O 1
ATOM 706 N N . PHE A 1 88 ? 0.031 -0.136 -7.725 1.00 95.69 88 PHE A N 1
ATOM 707 C CA . PHE A 1 88 ? 0.747 0.664 -6.737 1.00 95.69 88 PHE A CA 1
ATOM 708 C C . PHE A 1 88 ? -0.241 1.307 -5.777 1.00 95.69 88 PHE A C 1
ATOM 710 O O . PHE A 1 88 ? -1.108 2.079 -6.176 1.00 95.69 88 PHE A O 1
ATOM 717 N N . ALA A 1 89 ? -0.087 0.985 -4.501 1.00 97.12 89 ALA A N 1
ATOM 718 C CA . ALA A 1 89 ? -1.022 1.327 -3.445 1.00 97.12 89 ALA A CA 1
ATOM 719 C C . ALA A 1 89 ? -0.302 1.888 -2.219 1.00 97.12 89 ALA A C 1
ATOM 721 O O . ALA A 1 89 ? 0.921 1.772 -2.083 1.00 97.12 89 ALA A O 1
ATOM 722 N N . TYR A 1 90 ? -1.081 2.432 -1.297 1.00 98.25 90 TYR A N 1
ATOM 723 C CA . TYR A 1 90 ? -0.676 2.642 0.085 1.00 98.25 90 TYR A CA 1
ATOM 724 C C . TYR A 1 90 ? -1.627 1.895 1.017 1.00 98.25 90 TYR A C 1
ATOM 726 O O . TYR A 1 90 ? -2.808 1.750 0.727 1.00 98.25 90 TYR A O 1
ATOM 734 N N . LEU A 1 91 ? -1.094 1.377 2.122 1.00 98.56 91 LEU A N 1
ATOM 735 C CA . LEU A 1 91 ? -1.854 0.634 3.123 1.00 98.56 91 LEU A CA 1
ATOM 736 C C . LEU A 1 91 ? -1.599 1.236 4.499 1.00 98.56 91 LEU A C 1
ATOM 738 O O . LEU A 1 91 ? -0.447 1.347 4.940 1.00 98.56 91 LEU A O 1
ATOM 742 N N . PHE A 1 92 ? -2.677 1.569 5.198 1.00 98.62 92 PHE A N 1
ATOM 743 C CA . PHE A 1 92 ? -2.617 2.044 6.564 1.00 98.62 92 PHE A CA 1
ATOM 744 C C . PHE A 1 92 ? -2.435 0.888 7.544 1.00 98.62 92 PHE A C 1
ATOM 746 O O . PHE A 1 92 ? -3.195 -0.077 7.599 1.00 98.62 92 PHE A O 1
ATOM 753 N N . ARG A 1 93 ? -1.414 1.021 8.383 1.00 98.56 93 ARG A N 1
ATOM 754 C CA . ARG A 1 93 ? -1.231 0.252 9.605 1.00 98.56 93 ARG A CA 1
ATOM 755 C C . ARG A 1 93 ? -1.890 1.027 10.741 1.00 98.56 93 ARG A C 1
ATOM 757 O O . ARG A 1 93 ? -1.313 1.988 11.253 1.00 98.56 93 ARG A O 1
ATOM 764 N N . ILE A 1 94 ? -3.069 0.570 11.146 1.00 98.50 94 ILE A N 1
ATOM 765 C CA . ILE A 1 94 ? -3.805 1.075 12.307 1.00 98.50 94 ILE A CA 1
ATOM 766 C C . ILE A 1 94 ? -3.731 -0.007 13.383 1.00 98.50 94 ILE A C 1
ATOM 768 O O . ILE A 1 94 ? -4.382 -1.046 13.274 1.00 98.50 94 ILE A O 1
ATOM 772 N N . LYS A 1 95 ? -2.864 0.196 14.377 1.00 97.56 95 LYS A N 1
ATOM 773 C CA . LYS A 1 95 ? -2.613 -0.780 15.441 1.00 97.56 95 LYS A CA 1
ATOM 774 C C . LYS A 1 95 ? -3.077 -0.218 16.780 1.00 97.56 95 LYS A C 1
ATOM 776 O O . LYS A 1 95 ? -2.666 0.881 17.140 1.00 97.56 95 LYS A O 1
ATOM 781 N N . ILE A 1 96 ? -3.894 -0.986 17.495 1.00 97.31 96 ILE A N 1
ATOM 782 C CA . ILE A 1 96 ? -4.383 -0.670 18.838 1.00 97.31 96 ILE A CA 1
ATOM 783 C C . ILE A 1 96 ? -4.088 -1.881 19.714 1.00 97.31 96 ILE A C 1
ATOM 785 O O . ILE A 1 96 ? -4.490 -3.003 19.399 1.00 97.31 96 ILE A O 1
ATOM 789 N N . ASP A 1 97 ? -3.333 -1.661 20.787 1.00 94.50 97 ASP A N 1
ATOM 790 C CA . ASP A 1 97 ? -2.842 -2.713 21.673 1.00 94.50 97 ASP A CA 1
ATOM 791 C C . ASP A 1 97 ? -2.112 -3.823 20.869 1.00 94.50 97 ASP A C 1
ATOM 793 O O . ASP A 1 97 ? -1.079 -3.566 20.238 1.00 94.50 97 ASP A O 1
ATOM 797 N N . ASN A 1 98 ? -2.647 -5.049 20.832 1.00 95.50 98 ASN A N 1
ATOM 798 C CA . ASN A 1 98 ? -2.095 -6.178 20.062 1.00 95.50 98 ASN A CA 1
ATOM 799 C C . ASN A 1 98 ? -2.829 -6.471 18.743 1.00 95.50 98 ASN A C 1
ATOM 801 O O . ASN A 1 98 ? -2.490 -7.441 18.055 1.00 95.50 98 ASN A O 1
ATOM 805 N N . TYR A 1 99 ? -3.797 -5.636 18.373 1.00 98.19 99 TYR A N 1
ATOM 806 C CA . TYR A 1 99 ? -4.664 -5.847 17.221 1.00 98.19 99 TYR A CA 1
ATOM 807 C C . TYR A 1 99 ? -4.382 -4.848 16.104 1.00 98.19 99 TYR A C 1
ATOM 809 O O . TYR A 1 99 ? -3.996 -3.701 16.331 1.00 98.19 99 TYR A O 1
ATOM 817 N N . TYR A 1 100 ? -4.609 -5.301 14.879 1.00 98.56 100 TYR A N 1
ATOM 818 C CA . TYR A 1 100 ? -4.656 -4.479 13.683 1.00 98.56 100 TYR A CA 1
ATOM 819 C C . TYR A 1 100 ? -6.117 -4.307 13.289 1.00 98.56 100 TYR A C 1
ATOM 821 O O . TYR A 1 100 ? -6.851 -5.292 13.174 1.00 98.56 100 TYR A O 1
ATOM 829 N N . PHE A 1 101 ? -6.526 -3.062 13.089 1.00 98.62 101 PHE A N 1
ATOM 830 C CA . PHE A 1 101 ? -7.848 -2.747 12.575 1.00 98.62 101 PHE A CA 1
ATOM 831 C C . PHE A 1 101 ? -7.889 -3.007 11.066 1.00 98.62 101 PHE A C 1
ATOM 833 O O . PHE A 1 101 ? -7.022 -2.533 10.327 1.00 98.62 101 PHE A O 1
ATOM 840 N N . LEU A 1 102 ? -8.882 -3.777 10.625 1.00 98.56 102 LEU A N 1
ATOM 841 C CA . LEU A 1 102 ? -9.122 -4.132 9.229 1.00 98.56 102 LEU A CA 1
ATOM 842 C C . LEU A 1 102 ? -10.582 -3.848 8.883 1.00 98.56 102 LEU A C 1
ATOM 844 O O . LEU A 1 102 ? -11.465 -4.022 9.718 1.00 98.56 102 LEU A O 1
ATOM 848 N N . ILE A 1 103 ? -10.840 -3.492 7.635 1.00 98.00 103 ILE A N 1
ATOM 849 C CA . ILE A 1 103 ? -12.172 -3.197 7.098 1.00 98.00 103 ILE A CA 1
ATOM 850 C C . ILE A 1 103 ? -12.594 -4.267 6.096 1.00 98.00 103 ILE A C 1
ATOM 852 O O . ILE A 1 103 ? -11.748 -4.909 5.471 1.00 98.00 103 ILE A O 1
ATOM 856 N N . GLN A 1 104 ? -13.893 -4.472 5.922 1.00 96.38 104 GLN A N 1
ATOM 857 C CA . GLN A 1 104 ? -14.407 -5.410 4.934 1.00 96.38 104 GLN A CA 1
ATOM 858 C C . GLN A 1 104 ? -14.368 -4.796 3.534 1.00 96.38 104 GLN A C 1
ATOM 860 O O . GLN A 1 104 ? -14.939 -3.740 3.277 1.00 96.38 104 GLN A O 1
ATOM 865 N N . ASN A 1 105 ? -13.740 -5.494 2.593 1.00 92.38 105 ASN A N 1
ATOM 866 C CA . ASN A 1 105 ? -13.765 -5.104 1.194 1.00 92.38 105 ASN A CA 1
ATOM 867 C C . ASN A 1 105 ? -15.137 -5.411 0.570 1.00 92.38 105 ASN A C 1
ATOM 869 O O . ASN A 1 105 ? -15.595 -6.556 0.585 1.00 92.38 105 ASN A O 1
ATOM 873 N N 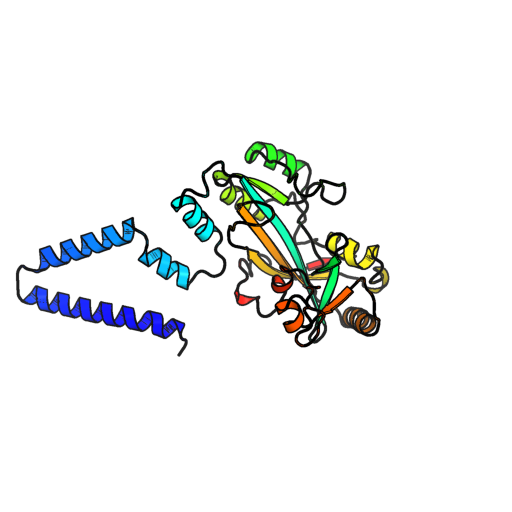. ASN A 1 106 ? -15.757 -4.416 -0.067 1.00 84.75 106 ASN A N 1
ATOM 874 C CA . ASN A 1 106 ? -17.096 -4.562 -0.644 1.00 84.75 106 ASN A CA 1
ATOM 875 C C . ASN A 1 106 ? -17.194 -5.632 -1.742 1.00 84.75 106 ASN A C 1
ATOM 877 O O . ASN A 1 106 ? -18.235 -6.288 -1.838 1.00 84.75 106 ASN A O 1
ATOM 881 N N . ARG A 1 107 ? -16.128 -5.824 -2.535 1.00 84.25 107 ARG A N 1
ATOM 882 C CA . ARG A 1 107 ? -16.093 -6.746 -3.683 1.00 84.25 107 ARG A CA 1
ATOM 883 C C . ARG A 1 107 ? -15.738 -8.175 -3.263 1.00 84.25 107 ARG A C 1
ATOM 885 O O . ARG A 1 107 ? -16.474 -9.105 -3.565 1.00 84.25 107 ARG A O 1
ATOM 892 N N . SER A 1 108 ? -14.628 -8.361 -2.547 1.00 86.12 108 SER A N 1
ATOM 893 C CA . SER A 1 108 ? -14.138 -9.697 -2.159 1.00 86.12 108 SER A CA 1
ATOM 894 C C . SER A 1 108 ? -14.766 -10.252 -0.878 1.00 86.12 108 SER A C 1
ATOM 896 O O . SER A 1 108 ? -14.615 -11.441 -0.599 1.00 86.12 108 SER A O 1
ATOM 898 N N . LYS A 1 109 ? -15.430 -9.397 -0.085 1.00 9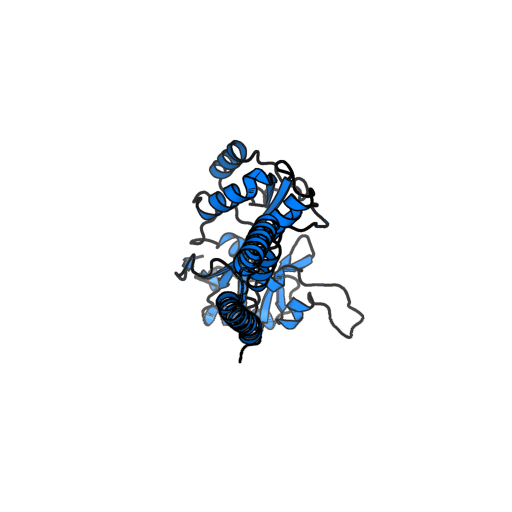2.00 109 LYS A N 1
ATOM 899 C CA . LYS A 1 109 ? -15.957 -9.689 1.262 1.00 92.00 109 LYS A CA 1
ATOM 900 C C . LYS A 1 109 ? -14.901 -10.138 2.282 1.00 92.00 109 LYS A C 1
ATOM 902 O O . LYS A 1 109 ? -15.256 -10.553 3.382 1.00 92.00 109 LYS A O 1
ATOM 907 N N . LYS A 1 110 ? -13.611 -10.022 1.945 1.00 95.62 110 LYS A N 1
ATOM 908 C CA . LYS A 1 110 ? -12.486 -10.261 2.857 1.00 95.62 110 LYS A CA 1
ATOM 909 C C . LYS A 1 110 ? -12.110 -8.981 3.595 1.00 95.62 110 LYS A C 1
ATOM 911 O O . LYS A 1 110 ? -12.253 -7.886 3.056 1.00 95.62 110 LYS A O 1
ATOM 916 N N . TYR A 1 111 ? -11.579 -9.131 4.799 1.00 98.00 111 TYR A N 1
ATOM 917 C CA . TYR A 1 111 ? -11.047 -8.036 5.594 1.00 98.00 111 TYR A CA 1
ATOM 918 C C . TYR A 1 111 ? -9.629 -7.663 5.150 1.00 98.00 111 TYR A C 1
ATOM 920 O O . TYR A 1 111 ? -8.773 -8.534 4.964 1.00 98.00 111 TYR A O 1
ATOM 928 N N . GLN A 1 112 ? -9.372 -6.370 4.988 1.00 97.94 112 GLN A N 1
ATOM 929 C CA . GLN A 1 112 ? -8.114 -5.815 4.489 1.00 97.94 112 GLN A CA 1
ATOM 930 C C . GLN A 1 112 ? -7.719 -4.546 5.262 1.00 97.94 112 GLN A C 1
ATOM 932 O O . GLN A 1 112 ? -8.550 -3.986 5.979 1.00 97.94 112 GLN A O 1
ATOM 937 N N . PRO A 1 113 ? -6.458 -4.087 5.169 1.00 98.31 113 PRO A N 1
ATOM 938 C CA . PRO A 1 113 ? -6.077 -2.784 5.697 1.00 98.31 113 PRO A CA 1
ATOM 939 C C . PRO A 1 113 ? -6.851 -1.672 4.994 1.00 98.31 113 PRO A C 1
ATOM 941 O O . PRO A 1 113 ? -7.150 -1.799 3.810 1.00 98.31 113 PRO A O 1
ATOM 944 N N . VAL A 1 114 ? -7.085 -0.574 5.709 1.00 98.19 114 VAL A N 1
ATOM 945 C CA . VAL A 1 114 ? -7.563 0.674 5.101 1.00 98.19 114 VAL A CA 1
ATOM 946 C C . VAL A 1 114 ? -6.509 1.172 4.113 1.00 98.19 114 VAL A C 1
ATOM 948 O O . VAL A 1 114 ? -5.313 1.143 4.428 1.00 98.19 114 VAL A O 1
ATOM 951 N N . GLY A 1 115 ? -6.922 1.628 2.939 1.00 96.88 115 GLY A N 1
ATOM 952 C CA . GLY A 1 115 ? -6.030 2.079 1.878 1.00 96.88 115 GLY A CA 1
ATOM 953 C C . GLY A 1 115 ? -6.343 1.452 0.525 1.00 96.88 115 GLY A C 1
ATOM 954 O O . GLY A 1 115 ? -7.085 0.481 0.397 1.00 96.88 115 GLY A O 1
ATOM 955 N N . GLY A 1 116 ? -5.692 1.971 -0.507 1.00 95.06 116 GLY A N 1
ATOM 956 C CA . GLY A 1 116 ? -5.995 1.589 -1.874 1.00 95.06 116 GLY A CA 1
ATOM 957 C C . GLY A 1 116 ? -4.930 2.028 -2.861 1.00 95.06 116 GLY A C 1
ATOM 958 O O . GLY A 1 116 ? -3.803 2.377 -2.493 1.00 95.06 116 GLY A O 1
ATOM 959 N N . ALA A 1 117 ? -5.267 1.913 -4.144 1.00 95.31 117 ALA A N 1
ATOM 960 C CA . ALA A 1 117 ? -4.367 2.318 -5.211 1.00 95.31 117 ALA A CA 1
ATOM 961 C C . ALA A 1 117 ? -4.140 3.830 -5.154 1.00 95.31 117 ALA A C 1
ATOM 963 O O . ALA A 1 117 ? -5.050 4.597 -4.855 1.00 95.31 117 ALA A O 1
ATOM 964 N N . TYR A 1 118 ? -2.919 4.252 -5.473 1.00 97.06 118 TYR A N 1
ATOM 965 C CA . TYR A 1 118 ? -2.655 5.663 -5.703 1.00 97.06 118 TYR A CA 1
ATOM 966 C C . TYR A 1 118 ? -3.484 6.151 -6.892 1.00 97.06 118 TYR A C 1
ATOM 968 O O . TYR A 1 118 ? -3.480 5.496 -7.937 1.00 97.06 118 TYR A O 1
ATOM 976 N N . LYS A 1 119 ? -4.092 7.329 -6.770 1.00 95.00 119 LYS A N 1
ATOM 977 C CA . LYS A 1 119 ? -4.682 8.060 -7.892 1.00 95.00 119 LYS A CA 1
ATOM 978 C C . LYS A 1 119 ? -3.692 9.027 -8.527 1.00 95.00 119 LYS A C 1
ATOM 980 O O . LYS A 1 119 ? -2.829 9.598 -7.848 1.00 95.00 119 LYS A O 1
ATOM 985 N N . PHE A 1 120 ? -3.820 9.219 -9.834 1.00 94.62 120 PHE A N 1
ATOM 986 C CA . PHE A 1 120 ? -3.074 10.216 -10.598 1.00 94.62 120 PHE A CA 1
ATOM 987 C C . PHE A 1 120 ? -3.978 11.226 -11.303 1.00 94.62 120 PHE A C 1
ATOM 989 O O . PHE A 1 120 ? -5.181 11.024 -11.420 1.00 94.62 120 PHE A O 1
ATOM 996 N N . SER A 1 121 ? -3.413 12.360 -11.719 1.00 94.81 121 SER A N 1
ATOM 997 C CA . SER A 1 121 ? -4.159 13.401 -12.433 1.00 94.81 121 SER A CA 1
ATOM 998 C C . SER A 1 121 ? -4.317 13.067 -13.918 1.00 94.81 121 SER A C 1
ATOM 1000 O O . SER A 1 121 ? -3.526 12.312 -14.481 1.00 94.81 121 SER A O 1
ATOM 1002 N N . GLU A 1 122 ? -5.276 13.701 -14.596 1.00 92.38 122 GLU A N 1
ATOM 1003 C CA . GLU A 1 122 ? -5.432 13.568 -16.055 1.00 92.38 122 GLU A CA 1
ATOM 1004 C C . GLU A 1 122 ? -4.133 13.941 -16.803 1.00 92.38 122 GLU A C 1
ATOM 1006 O O . GLU A 1 122 ? -3.739 13.277 -17.754 1.00 92.38 122 GLU A O 1
ATOM 1011 N N . LYS A 1 123 ? -3.370 14.918 -16.294 1.00 94.50 123 LYS A N 1
ATOM 1012 C CA . LYS A 1 123 ? -2.060 15.287 -16.853 1.00 94.50 123 LYS A CA 1
ATOM 1013 C C . LYS A 1 123 ? -1.022 14.166 -16.736 1.00 94.50 123 LYS A C 1
ATOM 1015 O O . LYS A 1 123 ? -0.176 14.012 -17.616 1.00 94.50 123 LYS A O 1
ATOM 1020 N N . GLU A 1 124 ? -1.031 13.415 -15.635 1.00 94.94 124 GLU A N 1
ATOM 1021 C CA . GLU A 1 124 ? -0.182 12.226 -15.523 1.00 94.94 124 GLU A CA 1
ATOM 1022 C C . GLU A 1 124 ? -0.663 11.133 -16.470 1.00 94.94 124 GLU A C 1
ATOM 1024 O O . GLU A 1 124 ? 0.182 10.501 -17.093 1.00 94.94 124 GLU A O 1
ATOM 1029 N N . ARG A 1 125 ? -1.981 10.942 -16.627 1.00 91.50 125 ARG A N 1
ATOM 1030 C CA . ARG A 1 125 ? -2.534 9.982 -17.593 1.00 91.50 125 ARG A CA 1
ATOM 1031 C C . ARG A 1 125 ? -1.982 10.236 -18.989 1.00 91.50 125 ARG A C 1
ATOM 1033 O O . ARG A 1 125 ? -1.442 9.315 -19.594 1.00 91.50 125 ARG A O 1
ATOM 1040 N N . ASP A 1 126 ? -2.081 11.476 -19.458 1.00 91.75 126 ASP A N 1
ATOM 1041 C CA . ASP A 1 126 ? -1.652 11.858 -20.802 1.00 91.75 126 ASP A CA 1
ATOM 1042 C C . ASP A 1 126 ? -0.140 11.614 -20.964 1.00 91.75 126 ASP A C 1
ATOM 1044 O O . ASP A 1 126 ? 0.288 10.929 -21.890 1.00 91.75 126 ASP A O 1
ATOM 1048 N N . TYR A 1 127 ? 0.672 12.025 -19.978 1.00 94.69 127 TYR A N 1
ATOM 1049 C CA . TYR A 1 127 ? 2.113 11.741 -19.970 1.00 94.69 127 TYR A CA 1
ATOM 1050 C C . TYR A 1 127 ? 2.429 10.239 -20.018 1.00 94.69 127 TYR A C 1
ATOM 1052 O O . TYR A 1 127 ? 3.338 9.811 -20.736 1.00 94.69 127 TYR A O 1
ATOM 1060 N N . LEU A 1 128 ? 1.734 9.435 -19.209 1.00 93.00 128 LEU A N 1
ATOM 1061 C CA . LEU A 1 128 ? 1.960 7.996 -19.142 1.00 93.00 128 LEU A CA 1
ATOM 1062 C C . LEU A 1 128 ? 1.526 7.304 -20.442 1.00 93.00 128 LEU A C 1
ATOM 1064 O O . LEU A 1 128 ? 2.220 6.388 -20.881 1.00 93.00 128 LEU A O 1
ATOM 1068 N N . SER A 1 129 ? 0.440 7.761 -21.069 1.00 88.62 129 SER A N 1
ATOM 1069 C CA . SER A 1 129 ? -0.018 7.291 -22.379 1.00 88.62 129 SER A CA 1
ATOM 1070 C C . SER A 1 129 ? 1.036 7.545 -23.457 1.00 88.62 129 SER A C 1
ATOM 1072 O O . SER A 1 129 ? 1.510 6.596 -24.089 1.00 88.62 129 SER A O 1
ATOM 1074 N N . ASP A 1 130 ? 1.502 8.792 -23.568 1.00 90.31 130 ASP A N 1
ATOM 1075 C CA . ASP A 1 130 ? 2.482 9.212 -24.574 1.00 90.31 130 ASP A CA 1
ATOM 1076 C C . ASP A 1 130 ? 3.846 8.533 -24.384 1.00 90.31 130 ASP A C 1
ATOM 1078 O O . ASP A 1 130 ? 4.525 8.183 -25.349 1.00 90.31 130 ASP A O 1
ATOM 1082 N N . THR A 1 131 ? 4.266 8.337 -23.129 1.00 91.88 131 THR A N 1
ATOM 1083 C CA . THR A 1 131 ? 5.620 7.852 -22.812 1.00 91.88 131 THR A CA 1
ATOM 1084 C C . THR A 1 131 ? 5.710 6.329 -22.733 1.00 91.88 131 THR A C 1
ATOM 1086 O O . THR A 1 131 ? 6.745 5.762 -23.080 1.00 91.88 131 THR A O 1
ATOM 1089 N N . PHE A 1 132 ? 4.671 5.657 -22.230 1.00 88.19 132 PHE A N 1
ATOM 1090 C CA . PHE A 1 132 ? 4.723 4.230 -21.892 1.00 88.19 132 PHE A CA 1
ATOM 1091 C C . PHE A 1 132 ? 3.707 3.368 -22.650 1.00 88.19 132 PHE A C 1
ATOM 1093 O O . PHE A 1 132 ? 3.655 2.164 -22.396 1.00 88.19 132 PHE A O 1
ATOM 1100 N N . SER A 1 133 ? 2.937 3.946 -23.585 1.00 79.38 133 SER A N 1
ATOM 1101 C CA . SER A 1 133 ? 1.833 3.263 -24.278 1.00 79.38 133 SER A CA 1
ATOM 1102 C C . SER A 1 133 ? 0.865 2.633 -23.274 1.00 79.38 133 SER A C 1
ATOM 1104 O O . SER A 1 133 ? 0.713 1.411 -23.228 1.00 79.38 133 SER A O 1
ATOM 1106 N N . LEU A 1 134 ? 0.300 3.477 -22.409 1.00 70.31 134 LEU A N 1
ATOM 1107 C CA . LEU A 1 134 ? -0.573 3.059 -21.317 1.00 70.31 134 LEU A CA 1
ATOM 1108 C C . LEU A 1 134 ? -1.803 2.330 -21.862 1.00 70.31 134 LEU A C 1
ATOM 1110 O O . LEU A 1 134 ? -2.495 2.830 -22.744 1.00 70.31 134 LEU A O 1
ATOM 1114 N N . GLU A 1 135 ? -2.067 1.156 -21.305 1.00 69.38 135 GLU A N 1
ATOM 1115 C CA . GLU A 1 135 ? -3.313 0.432 -21.513 1.00 69.38 135 GLU A CA 1
ATOM 1116 C C . GLU A 1 135 ? -3.993 0.256 -20.157 1.00 69.38 135 GLU A C 1
ATOM 1118 O O . GLU A 1 135 ? -3.339 -0.114 -19.169 1.00 69.38 135 GLU A O 1
ATOM 1123 N N . ASP A 1 136 ? -5.292 0.549 -20.119 1.00 66.31 136 ASP A N 1
ATOM 1124 C CA . ASP A 1 136 ? -6.114 0.356 -18.930 1.00 66.31 136 ASP A CA 1
ATOM 1125 C C . ASP A 1 136 ? -6.189 -1.133 -18.559 1.00 66.31 136 ASP A C 1
ATOM 1127 O O . ASP A 1 136 ? -6.119 -2.021 -19.412 1.00 66.31 136 ASP A O 1
ATOM 1131 N N . ASP A 1 137 ? -6.327 -1.412 -17.262 1.00 66.06 137 ASP A N 1
ATOM 1132 C CA . ASP A 1 137 ? -6.559 -2.768 -16.771 1.00 66.06 137 ASP A CA 1
ATOM 1133 C C . ASP A 1 137 ? -8.019 -3.175 -17.015 1.00 66.06 137 ASP A C 1
ATOM 1135 O O . ASP A 1 137 ? -8.894 -2.908 -16.197 1.00 66.06 137 ASP A O 1
ATOM 1139 N N . ASP A 1 138 ? -8.286 -3.839 -18.139 1.00 61.78 138 ASP A N 1
ATOM 1140 C CA . ASP A 1 138 ? -9.621 -4.302 -18.546 1.00 61.78 138 ASP A CA 1
ATOM 1141 C C . ASP A 1 138 ? -10.190 -5.450 -17.686 1.00 61.78 138 ASP A C 1
ATOM 1143 O O . ASP A 1 138 ? -11.321 -5.897 -17.886 1.00 61.78 138 ASP A O 1
ATOM 1147 N N . ARG A 1 139 ? -9.429 -5.935 -16.698 1.00 64.50 139 ARG A N 1
ATOM 1148 C CA . ARG A 1 139 ? -9.775 -7.117 -15.885 1.00 64.50 139 ARG A CA 1
ATOM 1149 C C . ARG A 1 139 ? -10.518 -6.790 -14.614 1.00 64.50 139 ARG A C 1
ATOM 1151 O O . ARG A 1 139 ? -11.173 -7.653 -14.029 1.00 64.50 139 ARG A O 1
ATOM 1158 N N . ILE A 1 140 ? -10.391 -5.550 -14.174 1.00 60.56 140 ILE A N 1
ATOM 1159 C CA . ILE A 1 140 ? -11.276 -4.959 -13.191 1.00 60.56 140 ILE A CA 1
ATOM 1160 C C . ILE A 1 140 ? -12.058 -3.919 -13.980 1.00 60.56 140 ILE A C 1
ATOM 1162 O O . ILE A 1 140 ? -11.431 -2.974 -14.446 1.00 60.56 140 ILE A O 1
ATOM 1166 N N . PRO A 1 141 ? -13.384 -4.072 -14.151 1.00 58.31 141 PRO A N 1
ATOM 1167 C CA . PRO A 1 141 ? -14.177 -3.073 -14.848 1.00 58.31 141 PRO A CA 1
ATOM 1168 C C . PRO A 1 141 ? -13.856 -1.690 -14.291 1.00 58.31 141 PRO A C 1
ATOM 1170 O O . PRO A 1 141 ? -13.987 -1.470 -13.082 1.00 58.31 141 PRO A O 1
ATOM 1173 N N . VAL A 1 142 ? -13.377 -0.806 -15.166 1.00 59.16 142 VAL A N 1
ATOM 1174 C CA . VAL A 1 142 ? -13.102 0.577 -14.796 1.00 59.16 142 VAL A CA 1
ATOM 1175 C C . VAL A 1 142 ? -14.452 1.218 -14.499 1.00 59.16 142 VAL A C 1
ATOM 1177 O O . VAL A 1 142 ? -15.297 1.365 -15.379 1.00 59.16 142 VAL A O 1
ATOM 1180 N N . ASP A 1 143 ? -14.665 1.546 -13.234 1.00 60.75 143 ASP A N 1
ATOM 1181 C CA . ASP A 1 143 ? -15.795 2.326 -12.746 1.00 60.75 143 ASP A CA 1
ATOM 1182 C C . ASP A 1 143 ? -15.312 3.711 -12.293 1.00 60.75 143 ASP A C 1
ATOM 1184 O O . ASP A 1 143 ? -14.110 3.984 -12.234 1.00 60.75 143 ASP A O 1
ATOM 1188 N N . GLU A 1 144 ? -16.244 4.611 -11.968 1.00 59.94 144 GLU A N 1
ATOM 1189 C CA . GLU A 1 144 ? -15.910 5.970 -11.507 1.00 59.94 144 GLU A CA 1
ATOM 1190 C C . GLU A 1 144 ? -14.940 5.961 -10.312 1.00 59.94 144 GLU A C 1
ATOM 1192 O O . GLU A 1 144 ? -14.108 6.857 -10.173 1.00 59.94 144 GLU A O 1
ATOM 1197 N N . ILE A 1 145 ? -15.002 4.907 -9.492 1.00 61.28 145 ILE A N 1
ATOM 1198 C CA . ILE A 1 145 ? -14.187 4.718 -8.290 1.00 61.28 145 ILE A CA 1
ATOM 1199 C C . ILE A 1 145 ? -12.756 4.295 -8.642 1.00 61.28 145 ILE A C 1
ATOM 1201 O O . ILE A 1 145 ? -11.813 4.746 -8.000 1.00 61.28 145 ILE A O 1
ATOM 1205 N N . THR A 1 146 ? -12.555 3.461 -9.662 1.00 66.00 146 THR A N 1
ATOM 1206 C CA . THR A 1 146 ? -11.230 2.955 -10.081 1.00 66.00 146 THR A CA 1
ATOM 1207 C C . THR A 1 146 ? -10.570 3.786 -11.181 1.00 66.00 146 THR A C 1
ATOM 1209 O O . THR A 1 146 ? -9.416 3.541 -11.542 1.00 66.00 146 THR A O 1
ATOM 1212 N N . LYS A 1 147 ? -11.261 4.818 -11.681 1.00 78.38 147 LYS A N 1
ATOM 1213 C CA . LYS A 1 147 ? -10.706 5.784 -12.630 1.00 78.38 147 LYS A CA 1
ATOM 1214 C C . LYS A 1 147 ? -9.413 6.412 -12.079 1.00 78.38 147 LYS A C 1
ATOM 1216 O O . LYS A 1 147 ? -9.368 6.863 -10.931 1.00 78.38 147 LYS A O 1
ATOM 1221 N N . LEU A 1 148 ? -8.383 6.470 -12.930 1.00 88.00 148 LEU A N 1
ATOM 1222 C CA . LEU A 1 148 ? -7.055 7.043 -12.646 1.00 88.00 148 LEU A CA 1
ATOM 1223 C C . LEU A 1 148 ? -6.283 6.362 -11.499 1.00 88.00 148 LEU A C 1
ATOM 1225 O O . LEU A 1 148 ? -5.409 6.981 -10.893 1.00 88.00 148 LEU A O 1
ATOM 1229 N N . ASP A 1 149 ? -6.578 5.096 -11.199 1.00 91.56 149 ASP A N 1
ATOM 1230 C CA . ASP A 1 149 ? -5.752 4.284 -10.304 1.00 91.56 149 ASP A CA 1
ATOM 1231 C C . ASP A 1 149 ? -4.433 3.896 -10.986 1.00 91.56 149 ASP A C 1
ATOM 1233 O O . ASP A 1 149 ? -4.417 3.511 -12.154 1.00 91.56 149 ASP A O 1
ATOM 1237 N N . TYR A 1 150 ? -3.329 3.846 -10.235 1.00 93.06 150 TYR A N 1
ATOM 1238 C CA . TYR A 1 150 ? -2.070 3.205 -10.653 1.00 93.06 150 TYR A CA 1
ATOM 1239 C C . TYR A 1 150 ? -2.177 1.662 -10.715 1.00 93.06 150 TYR A C 1
ATOM 1241 O O . TYR A 1 150 ? -1.344 0.930 -10.167 1.00 93.06 150 TYR A O 1
ATOM 1249 N N . ARG A 1 151 ? -3.219 1.171 -11.389 1.00 90.38 151 ARG A N 1
ATOM 1250 C CA . ARG A 1 151 ? -3.484 -0.216 -11.771 1.00 90.38 151 ARG A CA 1
ATOM 1251 C C . ARG A 1 151 ? -3.485 -0.283 -13.294 1.00 90.38 151 ARG A C 1
ATOM 1253 O O . ARG A 1 151 ? -4.489 0.007 -13.927 1.00 90.38 151 ARG A O 1
ATOM 1260 N N . LEU A 1 152 ? -2.320 -0.560 -13.866 1.00 89.94 152 LEU A N 1
ATOM 1261 C CA . LEU A 1 152 ? -2.032 -0.333 -15.285 1.00 89.94 152 LEU A CA 1
ATOM 1262 C C . LEU A 1 152 ? -1.239 -1.500 -15.868 1.00 89.94 152 LEU A C 1
ATOM 1264 O O . LEU A 1 152 ? -0.567 -2.228 -15.129 1.00 89.94 152 LEU A O 1
ATOM 1268 N N . PHE A 1 153 ? -1.222 -1.616 -17.194 1.00 90.06 153 PHE A N 1
ATOM 1269 C CA . PHE A 1 153 ? -0.236 -2.434 -17.896 1.00 90.06 153 PHE A CA 1
ATOM 1270 C C . PHE A 1 153 ? 0.952 -1.593 -18.357 1.00 90.06 153 PHE A C 1
ATOM 1272 O O . PHE A 1 153 ? 0.799 -0.541 -18.970 1.00 90.06 153 PHE A O 1
ATOM 1279 N N . VAL A 1 154 ? 2.162 -2.081 -18.074 1.00 92.06 154 VAL A N 1
ATOM 1280 C CA . VAL A 1 154 ? 3.414 -1.451 -18.507 1.00 92.06 154 VAL A CA 1
ATOM 1281 C C . VAL A 1 154 ? 4.267 -2.489 -19.222 1.00 92.06 154 VAL A C 1
ATOM 1283 O O . VAL A 1 154 ? 4.452 -3.604 -18.728 1.00 92.06 154 VAL A O 1
ATOM 1286 N N . LYS A 1 155 ? 4.820 -2.133 -20.383 1.00 93.06 155 LYS A N 1
ATOM 1287 C CA . LYS A 1 155 ? 5.765 -3.002 -21.095 1.00 93.06 155 LYS A CA 1
ATOM 1288 C C . LYS A 1 155 ? 7.029 -3.198 -20.262 1.00 93.06 155 LYS A C 1
ATOM 1290 O O . LYS A 1 155 ? 7.560 -2.263 -19.661 1.00 93.06 155 LYS A O 1
ATOM 1295 N N . ASN A 1 156 ? 7.552 -4.417 -20.245 1.00 94.38 156 ASN A N 1
ATOM 1296 C CA . ASN A 1 156 ? 8.734 -4.779 -19.466 1.00 94.38 156 ASN A CA 1
ATOM 1297 C C . ASN A 1 156 ? 9.946 -3.863 -19.736 1.00 94.38 156 ASN A C 1
ATOM 1299 O O . ASN A 1 156 ? 10.647 -3.481 -18.792 1.00 94.38 156 ASN A O 1
ATOM 1303 N N . LYS A 1 157 ? 10.168 -3.469 -20.999 1.00 94.44 157 LYS A N 1
ATOM 1304 C CA . LYS A 1 157 ? 11.248 -2.544 -21.391 1.00 94.44 157 LYS A CA 1
ATOM 1305 C C . LYS A 1 157 ? 11.170 -1.190 -20.675 1.00 94.44 157 LYS A C 1
ATOM 1307 O O . LYS A 1 157 ? 12.201 -0.608 -20.339 1.00 94.44 157 LYS A O 1
ATOM 1312 N N . ASP A 1 158 ? 9.958 -0.753 -20.349 1.00 95.38 158 ASP A N 1
ATOM 1313 C CA . ASP A 1 158 ? 9.669 0.549 -19.756 1.00 95.38 158 ASP A CA 1
ATOM 1314 C C . ASP A 1 158 ? 9.514 0.501 -18.232 1.00 95.38 158 ASP A C 1
ATOM 1316 O O . ASP A 1 158 ? 9.642 1.525 -17.556 1.00 95.38 158 ASP A O 1
ATOM 1320 N N . LEU A 1 159 ? 9.335 -0.693 -17.658 1.00 93.56 159 LEU A N 1
ATOM 1321 C CA . LEU A 1 159 ? 9.004 -0.902 -16.247 1.00 93.56 159 LEU A CA 1
ATOM 1322 C C . LEU A 1 159 ? 9.946 -0.158 -15.283 1.00 93.56 159 LEU A C 1
ATOM 1324 O O . LEU A 1 159 ? 9.515 0.473 -14.319 1.00 93.56 159 LEU A O 1
ATOM 1328 N N . ARG A 1 160 ? 11.258 -0.154 -15.549 1.00 93.88 160 ARG A N 1
ATOM 1329 C CA . ARG A 1 160 ? 12.231 0.561 -14.696 1.00 93.88 160 ARG A CA 1
ATOM 1330 C C . ARG A 1 160 ? 12.082 2.075 -14.768 1.00 93.88 160 ARG A C 1
ATOM 1332 O O . ARG A 1 160 ? 12.270 2.742 -13.750 1.00 93.88 160 ARG A O 1
ATOM 1339 N N . ASN A 1 161 ? 11.789 2.617 -15.944 1.00 95.12 161 ASN A N 1
ATOM 1340 C CA . ASN A 1 161 ? 11.589 4.051 -16.128 1.00 95.12 161 ASN A CA 1
ATOM 1341 C C . ASN A 1 161 ? 10.241 4.488 -15.558 1.00 95.12 161 ASN A C 1
ATOM 1343 O O . ASN A 1 161 ? 10.186 5.512 -14.880 1.00 95.12 161 ASN A O 1
ATOM 1347 N N . PHE A 1 162 ? 9.215 3.649 -15.684 1.00 95.50 162 PHE A N 1
ATOM 1348 C CA . PHE A 1 162 ? 7.936 3.837 -15.015 1.00 95.50 162 PHE A CA 1
ATOM 1349 C C . PHE A 1 162 ? 8.097 3.950 -13.489 1.00 95.50 162 PHE A C 1
ATOM 1351 O O . PHE A 1 162 ? 7.675 4.935 -12.884 1.00 95.50 162 PHE A O 1
ATOM 1358 N N . PHE A 1 163 ? 8.811 3.014 -12.849 1.00 94.62 163 PHE A N 1
ATOM 1359 C CA . PHE A 1 163 ? 9.102 3.091 -11.407 1.00 94.62 163 PHE A CA 1
ATOM 1360 C C . PHE A 1 163 ? 9.842 4.384 -11.022 1.00 94.62 163 PHE A C 1
ATOM 1362 O O . PHE A 1 163 ? 9.603 4.946 -9.950 1.00 94.62 163 PHE A O 1
ATOM 1369 N N . LYS A 1 164 ? 10.757 4.875 -11.870 1.00 94.50 164 LYS A N 1
ATOM 1370 C CA . LYS A 1 164 ? 11.427 6.167 -11.645 1.00 94.50 164 LYS A CA 1
ATOM 1371 C C . LYS A 1 164 ? 10.437 7.331 -11.750 1.00 94.50 164 LYS A C 1
ATOM 1373 O O . LYS A 1 164 ? 10.506 8.220 -10.904 1.00 94.50 164 LYS A O 1
ATOM 1378 N N . ARG A 1 165 ? 9.532 7.319 -12.737 1.00 96.00 165 ARG A N 1
ATOM 1379 C CA . ARG A 1 165 ? 8.479 8.333 -12.912 1.00 96.00 165 ARG A CA 1
ATOM 1380 C C . ARG A 1 165 ? 7.558 8.379 -11.700 1.00 96.00 165 ARG A C 1
ATOM 1382 O O . ARG A 1 165 ? 7.460 9.433 -11.081 1.00 96.00 165 ARG A O 1
ATOM 1389 N N . PHE A 1 166 ? 6.990 7.241 -11.302 1.00 95.38 166 PHE A N 1
ATOM 1390 C CA . PHE A 1 166 ? 6.101 7.138 -10.138 1.00 95.38 166 PHE A CA 1
ATOM 1391 C C . PHE A 1 166 ? 6.733 7.720 -8.865 1.00 95.38 166 PHE A C 1
ATOM 1393 O O . PHE A 1 166 ? 6.091 8.406 -8.069 1.00 95.38 166 PHE A O 1
ATOM 1400 N N . ASN A 1 167 ? 8.033 7.483 -8.678 1.00 93.31 167 ASN A N 1
ATOM 1401 C CA . ASN A 1 167 ? 8.759 7.979 -7.516 1.00 93.31 167 ASN A CA 1
ATOM 1402 C C . ASN A 1 167 ? 8.994 9.491 -7.496 1.00 93.31 167 ASN A C 1
ATOM 1404 O O . ASN A 1 167 ? 9.224 10.017 -6.408 1.00 93.31 167 ASN A O 1
ATOM 1408 N N . LYS A 1 168 ? 8.984 10.150 -8.658 1.00 93.00 168 LYS A N 1
ATOM 1409 C CA . LYS A 1 168 ? 9.362 11.560 -8.823 1.00 93.00 168 LYS A CA 1
ATOM 1410 C C . LYS A 1 168 ? 8.190 12.477 -9.155 1.00 93.00 168 LYS A C 1
ATOM 1412 O O . LYS A 1 168 ? 8.289 13.670 -8.896 1.00 93.00 168 LYS A O 1
ATOM 1417 N N . THR A 1 169 ? 7.137 11.953 -9.777 1.00 94.75 169 THR A N 1
ATOM 1418 C CA . THR A 1 169 ? 6.009 12.772 -10.226 1.00 94.75 169 THR A CA 1
ATOM 1419 C C . THR A 1 169 ? 5.263 13.384 -9.042 1.00 94.75 169 THR A C 1
ATOM 1421 O O . THR A 1 169 ? 5.073 12.740 -8.010 1.00 94.75 169 THR A O 1
ATOM 1424 N N . THR A 1 170 ? 4.839 14.633 -9.214 1.00 94.56 170 THR A N 1
ATOM 1425 C CA . THR A 1 170 ? 3.933 15.353 -8.308 1.00 94.56 170 THR A CA 1
ATOM 1426 C C . THR A 1 170 ? 2.478 15.277 -8.775 1.00 94.56 170 THR A C 1
ATOM 1428 O O . THR A 1 170 ? 1.595 15.809 -8.119 1.00 94.56 170 THR A O 1
ATOM 1431 N N . GLN A 1 171 ? 2.215 14.617 -9.907 1.00 96.25 171 GLN A N 1
ATOM 1432 C CA . GLN A 1 171 ? 0.895 14.514 -10.537 1.00 96.25 171 GLN A CA 1
ATOM 1433 C C . GLN A 1 171 ? 0.103 13.288 -10.042 1.00 96.25 171 GLN A C 1
ATOM 1435 O O . GLN A 1 171 ? -0.650 12.665 -10.787 1.00 96.25 171 GLN A O 1
ATOM 1440 N N . ARG A 1 172 ? 0.306 12.923 -8.774 1.00 94.75 172 ARG A N 1
ATOM 1441 C CA . ARG A 1 172 ? -0.384 11.835 -8.076 1.00 94.75 172 ARG A 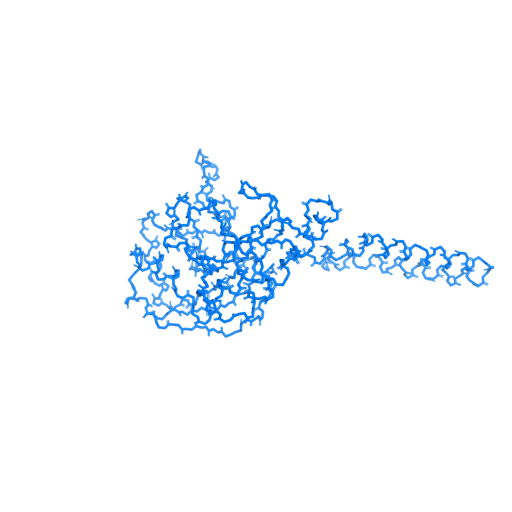CA 1
ATOM 1442 C C . ARG A 1 172 ? -0.687 12.227 -6.643 1.00 94.75 172 ARG A C 1
ATOM 1444 O O . ARG A 1 172 ? -0.094 13.191 -6.161 1.00 94.75 172 ARG A O 1
ATOM 1451 N N . GLU A 1 173 ? -1.530 11.451 -5.963 1.00 94.88 173 GLU A N 1
ATOM 1452 C CA . GLU A 1 173 ? -1.748 11.627 -4.523 1.00 94.88 173 GLU A CA 1
ATOM 1453 C C . GLU A 1 173 ? -0.401 11.736 -3.798 1.00 94.88 173 GLU A C 1
ATOM 1455 O O . GLU A 1 173 ? 0.506 10.898 -3.951 1.00 94.88 173 GLU A O 1
ATOM 1460 N N . ASN A 1 174 ? -0.258 12.840 -3.070 1.00 92.62 174 ASN A N 1
ATOM 1461 C CA . ASN A 1 174 ? 0.981 13.218 -2.424 1.00 92.62 174 ASN A CA 1
ATOM 1462 C C . ASN A 1 174 ? 1.092 12.458 -1.101 1.00 92.62 174 ASN A C 1
ATOM 1464 O O . ASN A 1 174 ? 0.115 12.292 -0.390 1.00 92.62 174 ASN A O 1
ATOM 1468 N N . ILE A 1 175 ? 2.295 12.022 -0.729 1.00 93.81 175 ILE A N 1
ATOM 1469 C CA . ILE A 1 175 ? 2.510 11.430 0.596 1.00 93.81 175 ILE A CA 1
ATOM 1470 C C . ILE A 1 175 ? 2.069 12.374 1.722 1.00 93.81 175 ILE A C 1
ATOM 1472 O O . ILE A 1 175 ? 1.645 11.894 2.766 1.00 93.81 175 ILE A O 1
ATOM 1476 N N . GLU A 1 176 ? 2.155 13.690 1.501 1.00 94.69 176 GLU A N 1
ATOM 1477 C CA . GLU A 1 176 ? 1.727 14.735 2.436 1.00 94.69 176 GLU A CA 1
ATOM 1478 C C . GLU A 1 176 ? 0.202 14.804 2.612 1.00 94.69 176 GLU A C 1
ATOM 1480 O O . GLU A 1 176 ? -0.248 15.379 3.597 1.00 94.69 176 GLU A O 1
ATOM 1485 N N . ASP A 1 177 ? -0.572 14.173 1.721 1.00 96.31 177 ASP A N 1
ATOM 1486 C CA . ASP A 1 177 ? -2.014 13.987 1.873 1.00 96.31 177 ASP A CA 1
ATOM 1487 C C . ASP A 1 177 ? -2.489 12.648 1.282 1.00 96.31 177 ASP A C 1
ATOM 1489 O O . ASP A 1 177 ? -2.711 12.515 0.077 1.00 96.31 177 ASP A O 1
ATOM 1493 N N . LEU A 1 178 ? -2.646 11.649 2.154 1.00 96.94 178 LEU A N 1
ATOM 1494 C CA . LEU A 1 178 ? -3.232 10.340 1.839 1.00 96.94 178 LEU A CA 1
ATOM 1495 C C . LEU A 1 178 ? -4.598 10.141 2.516 1.00 96.94 178 LEU A C 1
ATOM 1497 O O . LEU A 1 178 ? -4.980 9.015 2.830 1.00 96.94 178 LEU A O 1
ATOM 1501 N N . SER A 1 179 ? -5.322 11.223 2.808 1.00 96.88 179 SER A N 1
ATOM 1502 C CA . SER A 1 179 ? -6.565 11.161 3.589 1.00 96.88 179 SER A CA 1
ATOM 1503 C C . SER A 1 179 ? -7.722 10.448 2.876 1.00 96.88 179 SER A C 1
ATOM 1505 O O . SER A 1 179 ? -8.582 9.891 3.556 1.00 96.88 179 SER A O 1
ATOM 1507 N N . ARG A 1 180 ? -7.725 10.403 1.535 1.00 96.69 180 ARG A N 1
ATOM 1508 C CA . ARG A 1 180 ? -8.844 9.918 0.706 1.00 96.69 180 ARG A CA 1
ATOM 1509 C C . ARG A 1 180 ? -9.389 8.552 1.129 1.00 96.69 180 ARG A C 1
ATOM 1511 O O . ARG A 1 180 ? -10.541 8.468 1.538 1.00 96.69 180 ARG A O 1
ATOM 1518 N N . GLU A 1 181 ? -8.572 7.500 1.068 1.00 96.75 181 GLU A N 1
ATOM 1519 C CA . GLU A 1 181 ? -9.020 6.131 1.391 1.00 96.75 181 GLU A CA 1
ATOM 1520 C C . GLU A 1 181 ? -9.462 6.018 2.856 1.00 96.75 181 GLU A C 1
ATOM 1522 O O . GLU A 1 181 ? -10.414 5.319 3.180 1.00 96.75 181 GLU A O 1
ATOM 1527 N N . PHE A 1 182 ? -8.809 6.757 3.762 1.00 97.50 182 PHE A N 1
ATOM 1528 C CA . PHE A 1 182 ? -9.207 6.784 5.168 1.00 97.50 182 PHE A CA 1
ATOM 1529 C C . PHE A 1 182 ? -10.604 7.397 5.335 1.00 97.50 182 PHE A C 1
ATOM 1531 O O . PHE A 1 182 ? -11.439 6.837 6.042 1.00 97.50 182 PHE A O 1
ATOM 1538 N N . ILE A 1 183 ? -10.875 8.524 4.671 1.00 97.19 183 ILE A N 1
ATOM 1539 C CA . ILE A 1 183 ? -12.183 9.187 4.697 1.00 97.19 183 ILE A CA 1
ATOM 1540 C C . ILE A 1 183 ? -13.253 8.275 4.092 1.00 97.19 183 ILE A C 1
ATOM 1542 O O . ILE A 1 183 ? -14.288 8.042 4.717 1.00 97.19 183 ILE A O 1
ATOM 1546 N N . GLU A 1 184 ? -12.995 7.727 2.906 1.00 95.38 184 GLU A N 1
ATOM 1547 C CA . GLU A 1 184 ? -13.933 6.865 2.186 1.00 95.38 184 GLU A CA 1
ATOM 1548 C C . GLU A 1 184 ? -14.267 5.596 2.981 1.00 95.38 184 GLU A C 1
ATOM 1550 O O . GLU A 1 184 ? -15.438 5.265 3.184 1.00 95.38 184 GLU A O 1
ATOM 1555 N N . GLU A 1 185 ? -13.252 4.893 3.474 1.00 96.31 185 GLU A N 1
ATOM 1556 C CA . GLU A 1 185 ? -13.448 3.572 4.057 1.00 96.31 185 GLU A CA 1
ATOM 1557 C C . GLU A 1 185 ? -13.799 3.597 5.550 1.00 96.31 185 GLU A C 1
ATOM 1559 O O . GLU A 1 185 ? -14.376 2.623 6.039 1.00 96.31 185 GLU A O 1
ATOM 1564 N N . ILE A 1 186 ? -13.507 4.680 6.286 1.00 96.88 186 ILE A N 1
ATOM 1565 C CA . ILE A 1 186 ? -13.857 4.806 7.714 1.00 96.88 186 ILE A CA 1
ATOM 1566 C C . ILE A 1 186 ? -15.036 5.755 7.943 1.00 96.88 186 ILE A C 1
ATOM 1568 O O . ILE A 1 186 ? -15.957 5.398 8.683 1.00 96.88 186 ILE A O 1
ATOM 1572 N N . PHE A 1 187 ? -15.023 6.959 7.367 1.00 96.50 187 PHE A N 1
ATOM 1573 C CA . PHE A 1 187 ? -16.033 7.974 7.689 1.00 96.50 187 PHE A CA 1
ATOM 1574 C C . PHE A 1 187 ? -17.269 7.855 6.806 1.00 96.50 187 PHE A C 1
ATOM 1576 O O . PHE A 1 187 ? -18.380 7.746 7.324 1.00 96.50 187 PHE A O 1
ATOM 1583 N N . ASN A 1 188 ? -17.093 7.777 5.485 1.00 95.69 188 ASN A N 1
ATOM 1584 C CA . ASN A 1 188 ? -18.224 7.649 4.561 1.00 95.69 188 ASN A CA 1
ATOM 1585 C C . ASN A 1 188 ? -18.953 6.306 4.740 1.00 95.69 188 ASN A C 1
ATOM 1587 O O . ASN A 1 188 ? -20.153 6.207 4.496 1.00 95.69 188 ASN A O 1
ATOM 1591 N N . SER A 1 189 ? -18.253 5.279 5.231 1.00 93.69 189 SER A N 1
ATOM 1592 C CA . SER A 1 189 ? -18.834 3.983 5.603 1.00 93.69 189 SER A CA 1
ATOM 1593 C C . SER A 1 189 ? -19.486 3.967 6.999 1.00 93.69 189 SER A C 1
ATOM 1595 O O . SER A 1 189 ? -20.046 2.940 7.406 1.00 93.69 189 SER A O 1
ATOM 1597 N N . SER A 1 190 ? -19.432 5.088 7.727 1.00 94.75 190 SER A N 1
ATOM 1598 C CA . SER A 1 190 ? -19.956 5.274 9.086 1.00 94.75 190 SER A CA 1
ATOM 1599 C C . SER A 1 190 ? -19.368 4.309 10.122 1.00 94.75 190 SER A C 1
ATOM 1601 O O . SER A 1 190 ? -20.066 3.883 11.043 1.00 94.75 190 SER A O 1
ATOM 1603 N N . VAL A 1 191 ? -18.098 3.921 9.971 1.00 96.31 191 VAL A N 1
ATOM 1604 C CA . VAL A 1 191 ? -17.384 3.160 11.008 1.00 96.31 191 VAL A CA 1
ATOM 1605 C C . VAL A 1 191 ? -16.995 4.075 12.170 1.00 96.31 191 VAL A C 1
ATOM 1607 O O . VAL A 1 191 ? -17.163 3.698 13.328 1.00 96.31 191 VAL A O 1
ATOM 1610 N N . LEU A 1 192 ? -16.529 5.288 11.870 1.00 96.88 192 LEU A N 1
ATOM 1611 C CA . LEU A 1 192 ? -16.330 6.370 12.839 1.00 96.88 192 LEU A CA 1
ATOM 1612 C C . LEU A 1 192 ? -16.892 7.678 12.277 1.00 96.88 192 LEU A C 1
ATOM 1614 O O . LEU A 1 192 ? -17.015 7.832 11.065 1.00 96.88 192 LEU A O 1
ATOM 1618 N N . ASN A 1 193 ? -17.179 8.642 13.151 1.00 94.44 193 ASN A N 1
ATOM 1619 C CA . ASN A 1 193 ? -17.535 9.996 12.733 1.00 94.44 193 ASN A CA 1
ATOM 1620 C C . ASN A 1 193 ? -16.276 10.855 12.580 1.00 94.44 193 ASN A C 1
ATOM 1622 O O . ASN A 1 193 ? -15.435 10.910 13.482 1.00 94.44 193 ASN A O 1
ATOM 1626 N N . GLN A 1 194 ? -16.181 11.584 11.471 1.00 94.19 194 GLN A N 1
ATOM 1627 C CA . GLN A 1 194 ? -15.054 12.473 11.172 1.00 94.19 194 GLN A CA 1
ATOM 1628 C C . GLN A 1 194 ? -14.896 13.597 12.208 1.00 94.19 194 GLN A C 1
ATOM 1630 O O . GLN A 1 194 ? -13.785 13.856 12.672 1.00 94.19 194 GLN A O 1
ATOM 1635 N N . SER A 1 195 ? -16.011 14.195 12.648 1.00 92.44 195 SER A N 1
ATOM 1636 C CA . SER A 1 195 ? -16.036 15.240 13.686 1.00 92.44 195 SER A CA 1
ATOM 1637 C C . SER A 1 195 ? -15.424 14.780 15.011 1.00 92.44 195 SER A C 1
ATOM 1639 O O . SER A 1 195 ? -14.787 15.560 15.720 1.00 92.44 195 SER A O 1
ATOM 1641 N N . ASP A 1 196 ? -15.587 13.499 15.342 1.00 93.44 196 ASP A N 1
ATOM 1642 C CA . ASP A 1 196 ? -15.095 12.930 16.593 1.00 93.44 196 ASP A CA 1
ATOM 1643 C C . ASP A 1 196 ? -13.614 12.546 16.482 1.00 93.44 196 ASP A C 1
ATOM 1645 O O . ASP A 1 196 ? -12.885 12.587 17.481 1.00 93.44 196 ASP A O 1
ATOM 1649 N N . PHE A 1 197 ? -13.156 12.219 15.271 1.00 95.81 197 PHE A N 1
ATOM 1650 C CA . PHE A 1 197 ? -11.803 11.746 15.003 1.00 95.81 197 PHE A CA 1
ATOM 1651 C C . PHE A 1 197 ? -10.753 12.862 15.057 1.00 95.81 197 PHE A C 1
ATOM 1653 O O . PHE A 1 197 ? -9.690 12.673 15.655 1.00 95.81 197 PHE A O 1
ATOM 1660 N N . GLY A 1 198 ? -11.047 14.025 14.467 1.00 93.75 198 GLY A N 1
ATOM 1661 C CA . GLY A 1 198 ? -10.119 15.157 14.383 1.00 93.75 198 GLY A CA 1
ATOM 1662 C C . GLY A 1 198 ? -8.984 14.932 13.376 1.00 93.75 198 GLY A C 1
ATOM 1663 O O . GLY A 1 198 ? -9.193 14.405 12.291 1.00 93.75 198 GLY A O 1
ATOM 1664 N N . THR A 1 199 ? -7.762 15.340 13.721 1.00 96.75 199 THR A N 1
ATOM 1665 C CA . THR A 1 199 ? -6.602 15.314 12.812 1.00 96.75 199 THR A CA 1
ATOM 1666 C C . THR A 1 199 ? -6.102 13.895 12.520 1.00 96.75 199 THR A C 1
ATOM 1668 O O . THR A 1 199 ? -5.751 13.145 13.436 1.00 96.75 199 THR A O 1
ATOM 1671 N N . LEU A 1 200 ? -5.955 13.552 11.237 1.00 97.81 200 LEU A N 1
ATOM 1672 C CA . LEU A 1 200 ? -5.271 12.338 10.797 1.00 97.81 200 LEU A CA 1
ATOM 1673 C C . LEU A 1 200 ? -3.762 12.564 10.831 1.00 97.81 200 LEU A C 1
ATOM 1675 O O . LEU A 1 200 ? -3.227 13.346 10.050 1.00 97.81 200 LEU A O 1
ATOM 1679 N N . THR A 1 201 ? -3.066 11.866 11.726 1.00 98.38 201 THR A N 1
ATOM 1680 C CA . THR A 1 201 ? -1.603 11.930 11.820 1.00 98.38 201 THR A CA 1
ATOM 1681 C C . THR A 1 201 ? -0.992 10.585 11.465 1.00 98.38 201 THR A C 1
ATOM 1683 O O . THR A 1 201 ? -1.431 9.551 11.966 1.00 98.38 201 THR A O 1
ATOM 1686 N N . TYR A 1 202 ? 0.043 10.572 10.628 1.00 98.38 202 TYR A N 1
ATOM 1687 C CA . TYR A 1 202 ? 0.721 9.343 10.227 1.00 98.38 202 TYR A CA 1
ATOM 1688 C C . TYR A 1 202 ? 2.202 9.531 9.917 1.00 98.38 202 TYR A C 1
ATOM 1690 O O . TYR A 1 202 ? 2.700 10.638 9.712 1.00 98.38 202 TYR A O 1
ATOM 1698 N N . LYS A 1 203 ? 2.922 8.409 9.865 1.00 97.56 203 LYS A N 1
ATOM 1699 C CA . LYS A 1 203 ? 4.289 8.333 9.345 1.00 97.56 203 LYS A CA 1
ATOM 1700 C C . LYS A 1 203 ? 4.371 7.331 8.199 1.00 97.56 203 LYS A C 1
ATOM 1702 O O . LYS A 1 203 ? 3.710 6.295 8.207 1.00 97.56 203 LYS A O 1
ATOM 1707 N N . TYR A 1 204 ? 5.261 7.596 7.259 1.00 98.12 204 TYR A N 1
ATOM 1708 C CA . TYR A 1 204 ? 5.679 6.609 6.276 1.00 98.12 204 TYR A CA 1
ATOM 1709 C C . TYR A 1 204 ? 6.670 5.615 6.912 1.00 98.12 204 TYR A C 1
ATOM 1711 O O . TYR A 1 204 ? 7.611 6.019 7.593 1.00 98.12 204 TYR A O 1
ATOM 1719 N N . CYS A 1 205 ? 6.466 4.313 6.704 1.00 97.19 205 CYS A N 1
ATOM 1720 C CA . CYS A 1 205 ? 7.309 3.253 7.278 1.00 97.19 205 CYS A CA 1
ATOM 1721 C C . CYS A 1 205 ? 8.308 2.657 6.284 1.00 97.19 205 CYS A C 1
ATOM 1723 O O . CYS A 1 205 ? 9.306 2.056 6.686 1.00 97.19 205 CYS A O 1
ATOM 1725 N N . GLY A 1 206 ? 8.022 2.773 4.993 1.00 96.19 206 GLY A N 1
ATOM 1726 C CA . GLY A 1 206 ? 8.734 2.069 3.942 1.00 96.19 206 GLY A CA 1
ATOM 1727 C C . GLY A 1 206 ? 7.771 1.452 2.945 1.00 96.19 206 GLY A C 1
ATOM 1728 O O . GLY A 1 206 ? 6.551 1.564 3.062 1.00 96.19 206 GLY A O 1
ATOM 1729 N N . ARG A 1 207 ? 8.351 0.766 1.973 1.00 95.44 207 ARG A N 1
ATOM 1730 C CA . ARG A 1 207 ? 7.646 0.225 0.825 1.00 95.44 207 ARG A CA 1
ATOM 1731 C C . ARG A 1 207 ? 7.825 -1.275 0.741 1.00 95.44 207 ARG A C 1
ATOM 1733 O O . ARG A 1 207 ? 8.941 -1.781 0.814 1.00 95.44 207 ARG A O 1
ATOM 1740 N N . HIS A 1 208 ? 6.730 -1.985 0.535 1.00 95.00 208 HIS A N 1
ATOM 1741 C CA . HIS A 1 208 ? 6.753 -3.378 0.127 1.00 95.00 208 HIS A CA 1
ATOM 1742 C C . HIS A 1 208 ? 6.677 -3.454 -1.399 1.00 95.00 208 HIS A C 1
ATOM 1744 O O . HIS A 1 208 ? 5.821 -2.808 -2.000 1.00 95.00 208 HIS A O 1
ATOM 1750 N N . ILE A 1 209 ? 7.529 -4.265 -2.029 1.00 93.62 209 ILE A N 1
ATOM 1751 C CA . ILE A 1 209 ? 7.464 -4.550 -3.468 1.00 93.62 209 ILE A CA 1
ATOM 1752 C C . ILE A 1 209 ? 7.521 -6.064 -3.645 1.00 93.62 209 ILE A C 1
ATOM 1754 O O . ILE A 1 209 ? 8.389 -6.709 -3.058 1.00 93.62 209 ILE A O 1
ATOM 1758 N N . THR A 1 210 ? 6.580 -6.638 -4.392 1.00 91.69 210 THR A N 1
ATOM 1759 C CA . THR A 1 210 ? 6.624 -8.070 -4.719 1.00 91.69 210 THR A CA 1
ATOM 1760 C C . THR A 1 210 ? 7.657 -8.341 -5.802 1.00 91.69 210 THR A C 1
ATOM 1762 O O . THR A 1 210 ? 8.108 -7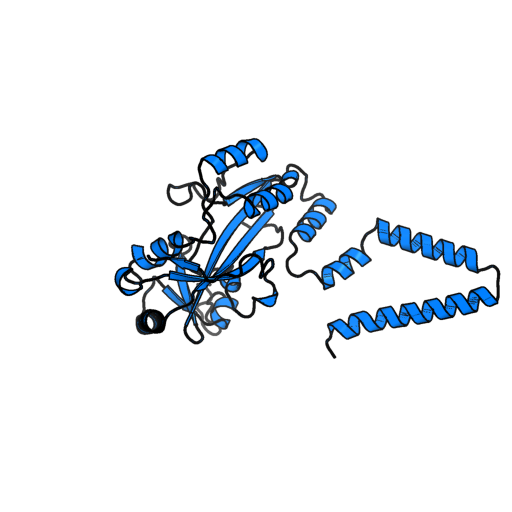.436 -6.506 1.00 91.69 210 THR A O 1
ATOM 1765 N N . GLN A 1 211 ? 8.031 -9.606 -5.954 1.00 91.00 211 GLN A N 1
ATOM 1766 C CA . GLN A 1 211 ? 8.671 -10.041 -7.185 1.00 91.00 211 GLN A CA 1
ATOM 1767 C C . GLN A 1 211 ? 7.676 -9.946 -8.351 1.00 91.00 211 GLN A C 1
ATOM 1769 O O . GLN A 1 211 ? 6.477 -9.743 -8.147 1.00 91.00 211 GLN A O 1
ATOM 1774 N N . ILE A 1 212 ? 8.211 -10.042 -9.567 1.00 90.25 212 ILE A N 1
ATOM 1775 C CA . ILE A 1 212 ? 7.398 -10.257 -10.762 1.00 90.25 212 ILE A CA 1
ATOM 1776 C C . ILE A 1 212 ? 7.089 -11.745 -10.806 1.00 90.25 212 ILE A C 1
ATOM 1778 O O . ILE A 1 212 ? 8.017 -12.546 -10.927 1.00 90.25 212 ILE A O 1
ATOM 1782 N N . GLU A 1 213 ? 5.817 -12.088 -10.672 1.00 80.62 213 GLU A N 1
ATOM 1783 C CA . GLU A 1 213 ? 5.344 -13.469 -10.601 1.00 80.62 213 GLU A CA 1
ATOM 1784 C C . GLU A 1 213 ? 4.101 -13.650 -11.471 1.00 80.62 213 GLU A C 1
ATOM 1786 O O . GLU A 1 213 ? 3.372 -12.688 -11.747 1.00 80.62 213 GLU A O 1
ATOM 1791 N N . ASP A 1 214 ? 3.870 -14.897 -11.874 1.00 73.19 214 ASP A N 1
ATOM 1792 C CA . ASP A 1 214 ? 2.659 -15.307 -12.568 1.00 73.19 214 ASP A CA 1
ATOM 1793 C C . ASP A 1 214 ? 1.495 -15.340 -11.583 1.00 73.19 214 ASP A C 1
ATOM 1795 O O . ASP A 1 214 ? 1.579 -15.924 -10.501 1.00 73.19 214 ASP A O 1
ATOM 1799 N N . THR A 1 215 ? 0.386 -14.704 -11.955 1.00 69.00 215 THR A N 1
ATOM 1800 C CA . THR A 1 215 ? -0.803 -14.625 -11.106 1.00 69.00 215 THR A CA 1
ATOM 1801 C C . THR A 1 215 ? -2.028 -15.163 -11.827 1.00 69.00 215 THR A C 1
ATOM 1803 O O . THR A 1 215 ? -2.077 -15.225 -13.054 1.00 69.00 215 THR A O 1
ATOM 1806 N N . VAL A 1 216 ? -3.058 -15.502 -11.047 1.00 65.56 216 VAL A N 1
ATOM 1807 C CA . VAL A 1 216 ? -4.381 -15.897 -11.566 1.00 65.56 216 VAL A CA 1
ATOM 1808 C C . VAL A 1 216 ? -5.029 -14.765 -12.365 1.00 65.56 216 VAL A C 1
ATOM 1810 O O . VAL A 1 216 ? -5.839 -15.021 -13.249 1.00 65.56 216 VAL A O 1
ATOM 1813 N N . PHE A 1 217 ? -4.662 -13.516 -12.059 1.00 57.94 217 PHE A N 1
ATOM 1814 C CA . PHE A 1 217 ? -5.073 -12.367 -12.841 1.00 57.94 217 PHE A CA 1
ATOM 1815 C C . PHE A 1 217 ? -4.229 -12.335 -14.112 1.00 57.94 217 PHE A C 1
ATOM 1817 O O . PHE A 1 217 ? -4.700 -12.868 -15.106 1.00 57.94 217 PHE A O 1
ATOM 1824 N N . TRP A 1 218 ? -3.009 -11.780 -14.126 1.00 68.88 218 TRP A N 1
ATOM 1825 C CA . TRP A 1 218 ? -2.121 -11.693 -15.313 1.00 68.88 218 TRP A CA 1
ATOM 1826 C C . TRP A 1 218 ? -0.875 -12.568 -15.155 1.00 68.88 218 TRP A C 1
ATOM 1828 O O . TRP A 1 218 ? -0.358 -12.662 -14.039 1.00 68.88 218 TRP A O 1
ATOM 1838 N N . PRO A 1 219 ? -0.339 -13.157 -16.246 1.00 76.69 219 PRO A N 1
ATOM 1839 C CA . PRO A 1 219 ? 0.871 -13.971 -16.175 1.00 76.69 219 PRO A CA 1
ATOM 1840 C C . PRO A 1 219 ? 2.089 -13.224 -15.634 1.00 76.69 219 PRO A C 1
ATOM 1842 O O . PRO A 1 219 ? 3.045 -13.880 -15.294 1.00 76.69 219 PRO A O 1
ATOM 1845 N N . PHE A 1 220 ? 2.087 -11.893 -15.521 1.00 90.19 220 PHE A N 1
ATOM 1846 C CA . PHE A 1 220 ? 3.146 -11.156 -14.826 1.00 90.19 220 PHE A CA 1
ATOM 1847 C C . PHE A 1 220 ? 2.579 -9.955 -14.079 1.00 90.19 220 PHE A C 1
ATOM 1849 O O . PHE A 1 220 ? 2.051 -9.023 -14.690 1.00 90.19 220 PHE A O 1
ATOM 1856 N N . GLU A 1 221 ? 2.737 -9.940 -12.763 1.00 91.56 221 GLU A N 1
ATOM 1857 C CA . GLU A 1 221 ? 2.301 -8.836 -11.913 1.00 91.56 221 GLU A CA 1
ATOM 1858 C C . GLU A 1 221 ? 3.425 -8.346 -11.006 1.00 91.56 221 GLU A C 1
ATOM 1860 O O . GLU A 1 221 ? 4.238 -9.126 -10.516 1.00 91.56 221 GLU A O 1
ATOM 1865 N N . ILE A 1 222 ? 3.436 -7.041 -10.738 1.00 92.69 222 ILE A N 1
ATOM 1866 C CA . ILE A 1 222 ? 4.220 -6.443 -9.665 1.00 92.69 222 ILE A CA 1
ATOM 1867 C C . ILE A 1 222 ? 3.360 -5.517 -8.805 1.00 92.69 222 ILE A C 1
ATOM 1869 O O . ILE A 1 222 ? 2.755 -4.547 -9.268 1.00 92.69 222 ILE A O 1
ATOM 1873 N N . LEU A 1 223 ? 3.345 -5.800 -7.507 1.00 93.38 223 LEU A N 1
ATOM 1874 C CA . LEU A 1 223 ? 2.605 -5.039 -6.516 1.00 93.38 223 LEU A CA 1
ATOM 1875 C C . LEU A 1 223 ? 3.558 -4.175 -5.704 1.00 93.38 223 LEU A C 1
ATOM 1877 O O . LEU A 1 223 ? 4.584 -4.644 -5.204 1.00 93.38 223 LEU A O 1
ATOM 1881 N N . LEU A 1 224 ? 3.157 -2.929 -5.489 1.00 95.31 224 LEU A N 1
ATOM 1882 C CA . LEU A 1 224 ? 3.834 -1.991 -4.606 1.00 95.31 224 LEU A CA 1
ATOM 1883 C C . LEU A 1 224 ? 2.843 -1.521 -3.550 1.00 95.31 224 LEU A C 1
ATOM 1885 O O . LEU A 1 224 ? 1.726 -1.140 -3.883 1.00 95.31 224 LEU A O 1
ATOM 1889 N N . ALA A 1 225 ? 3.257 -1.534 -2.287 1.00 97.06 225 ALA A N 1
ATOM 1890 C CA . ALA A 1 225 ? 2.485 -0.954 -1.196 1.00 97.06 225 ALA A CA 1
ATOM 1891 C C . ALA A 1 225 ? 3.381 -0.076 -0.320 1.00 97.06 225 ALA A C 1
ATOM 1893 O O . ALA A 1 225 ? 4.300 -0.585 0.326 1.00 97.06 225 ALA A O 1
ATOM 1894 N N . ASP A 1 226 ? 3.107 1.225 -0.284 1.00 97.94 226 ASP A N 1
ATOM 1895 C CA . ASP A 1 226 ? 3.654 2.117 0.735 1.00 97.94 226 ASP A CA 1
ATOM 1896 C C . ASP A 1 226 ? 2.934 1.866 2.061 1.00 97.94 226 ASP A C 1
ATOM 1898 O O . ASP A 1 226 ? 1.708 1.884 2.129 1.00 97.94 226 ASP A O 1
ATOM 1902 N N . ILE A 1 227 ? 3.688 1.578 3.121 1.00 98.25 227 ILE A N 1
ATOM 1903 C CA . ILE A 1 227 ? 3.122 1.273 4.437 1.00 98.25 227 ILE A CA 1
ATOM 1904 C C . ILE A 1 227 ? 3.100 2.548 5.265 1.00 98.25 227 ILE A C 1
ATOM 1906 O O . ILE A 1 227 ? 4.151 3.131 5.549 1.00 98.25 227 ILE A O 1
ATOM 1910 N N . ILE A 1 228 ? 1.902 2.957 5.672 1.00 98.44 228 ILE A N 1
ATOM 1911 C CA . ILE A 1 228 ? 1.651 4.208 6.383 1.00 98.44 228 ILE A CA 1
ATOM 1912 C C . ILE A 1 228 ? 1.143 3.882 7.784 1.00 98.44 228 ILE A C 1
ATOM 1914 O O . ILE A 1 228 ? 0.094 3.276 7.942 1.00 98.44 228 ILE A O 1
ATOM 1918 N N . GLU A 1 229 ? 1.885 4.229 8.828 1.00 98.31 229 GLU A N 1
ATOM 1919 C CA . GLU A 1 229 ? 1.481 3.943 10.209 1.00 98.31 229 GLU A CA 1
ATOM 1920 C C . GLU A 1 229 ? 0.780 5.151 10.816 1.00 98.31 229 GLU A C 1
ATOM 1922 O O . GLU A 1 229 ? 1.390 6.213 10.976 1.00 98.31 229 GLU A O 1
ATOM 1927 N N . ILE A 1 230 ? -0.494 4.967 11.169 1.00 98.31 230 ILE A N 1
ATOM 1928 C CA . ILE A 1 230 ? -1.292 5.997 11.830 1.00 98.31 230 ILE A CA 1
ATOM 1929 C C . ILE A 1 230 ? -0.770 6.206 13.253 1.00 98.31 230 ILE A C 1
ATOM 1931 O O . ILE A 1 230 ? -0.482 5.260 13.989 1.00 98.31 230 ILE A O 1
ATOM 1935 N N . ARG A 1 231 ? -0.629 7.473 13.638 1.00 97.81 231 ARG A N 1
ATOM 1936 C CA . ARG A 1 231 ? -0.287 7.919 14.987 1.00 97.81 231 ARG A CA 1
ATOM 1937 C C . ARG A 1 23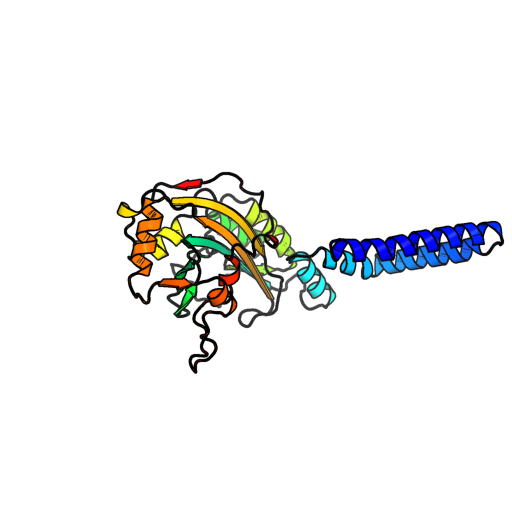1 ? -1.563 8.371 15.678 1.00 97.81 231 ARG A C 1
ATOM 1939 O O . ARG A 1 231 ? -1.944 9.532 15.581 1.00 97.81 231 ARG A O 1
ATOM 1946 N N . LEU A 1 232 ? -2.219 7.422 16.337 1.00 97.81 232 LEU A N 1
ATOM 1947 C CA . LEU A 1 232 ? -3.442 7.687 17.081 1.00 97.81 232 LEU A CA 1
ATOM 1948 C C . LEU A 1 232 ? -3.137 8.526 18.327 1.00 97.81 232 LEU A C 1
ATOM 1950 O O . LEU A 1 232 ? -2.156 8.287 19.030 1.00 97.81 232 LEU A O 1
ATOM 1954 N N . THR A 1 233 ? -3.992 9.505 18.604 1.00 97.75 233 THR A N 1
ATOM 1955 C CA . THR A 1 233 ? -4.049 10.169 19.914 1.00 97.75 233 THR A CA 1
ATOM 1956 C C . THR A 1 233 ? -4.780 9.292 20.930 1.00 97.75 233 THR A C 1
ATOM 1958 O O . THR A 1 233 ? -5.538 8.404 20.548 1.00 97.75 233 THR A O 1
ATOM 1961 N N . ALA A 1 234 ? -4.648 9.582 22.229 1.00 97.44 234 ALA A N 1
ATOM 1962 C CA . ALA A 1 234 ? -5.386 8.859 23.271 1.00 97.44 234 ALA A CA 1
ATOM 1963 C C . ALA A 1 234 ? -6.911 8.867 23.036 1.00 97.44 234 ALA A C 1
ATOM 1965 O O . ALA A 1 234 ? -7.571 7.847 23.216 1.00 97.44 234 ALA A O 1
ATOM 1966 N N . LYS A 1 235 ? -7.468 9.993 22.557 1.00 97.31 235 LYS A N 1
ATOM 1967 C CA . LYS A 1 235 ? -8.886 10.094 22.169 1.00 97.31 235 LYS A CA 1
ATOM 1968 C C . LYS A 1 235 ? -9.220 9.122 21.031 1.00 97.31 235 LYS A C 1
ATOM 1970 O O . LYS A 1 235 ? -10.198 8.389 21.125 1.00 97.31 235 LYS A O 1
ATOM 1975 N N . GLN A 1 236 ? -8.407 9.100 19.974 1.00 98.00 236 GLN A N 1
ATOM 1976 C CA . GLN A 1 236 ? -8.624 8.229 18.814 1.00 98.00 236 GLN A CA 1
ATOM 1977 C C . GLN A 1 236 ? -8.452 6.746 19.163 1.00 98.00 236 GLN A C 1
ATOM 1979 O O . GLN A 1 236 ? -9.225 5.920 18.688 1.00 98.00 236 GLN A O 1
ATOM 1984 N N . GLU A 1 237 ? -7.494 6.390 20.022 1.00 98.12 237 GLU A N 1
ATOM 1985 C CA . GLU A 1 237 ? -7.380 5.017 20.519 1.00 98.12 237 GLU A CA 1
ATOM 1986 C C . GLU A 1 237 ? -8.642 4.582 21.270 1.00 98.12 237 GLU A C 1
ATOM 1988 O O . GLU A 1 237 ? -9.105 3.463 21.068 1.00 98.12 237 GLU A O 1
ATOM 1993 N N . THR A 1 238 ? -9.229 5.456 22.097 1.00 97.94 238 THR A N 1
ATOM 1994 C CA . THR A 1 238 ? -10.500 5.171 22.782 1.00 97.94 238 THR A CA 1
ATOM 1995 C C . THR A 1 238 ? -11.629 4.904 21.788 1.00 97.94 238 THR A C 1
ATOM 1997 O O . THR A 1 238 ? -12.339 3.917 21.960 1.00 97.94 238 THR A O 1
ATOM 2000 N N . LEU A 1 239 ? -11.738 5.686 20.703 1.00 97.81 239 LEU A N 1
ATOM 2001 C CA . LEU A 1 239 ? -12.728 5.434 19.644 1.00 97.81 239 LEU A CA 1
ATOM 2002 C C . LEU A 1 239 ? -12.593 4.015 19.067 1.00 97.81 239 LEU A C 1
ATOM 2004 O O . LEU A 1 239 ? -13.578 3.286 18.972 1.00 97.81 239 LEU A O 1
ATOM 2008 N N . PHE A 1 240 ? -11.371 3.585 18.736 1.00 98.06 240 PHE A N 1
ATOM 2009 C CA . PHE A 1 240 ? -11.135 2.228 18.234 1.00 98.06 240 PHE A CA 1
ATOM 2010 C C . PHE A 1 240 ? -11.366 1.149 19.302 1.00 98.06 240 PHE A C 1
ATOM 2012 O O . PHE A 1 240 ? -11.931 0.104 18.988 1.00 98.06 240 PHE A O 1
ATOM 2019 N N . ARG A 1 241 ? -10.993 1.382 20.567 1.00 98.06 241 ARG A N 1
ATOM 2020 C CA . ARG A 1 241 ? -11.290 0.446 21.668 1.00 98.06 241 ARG A CA 1
ATOM 2021 C C . ARG A 1 241 ? -12.793 0.291 21.896 1.00 98.06 241 ARG A C 1
ATOM 2023 O O . ARG A 1 241 ? -13.242 -0.797 22.242 1.00 98.06 241 ARG A O 1
ATOM 2030 N N . ASP A 1 242 ? -13.583 1.336 21.677 1.00 97.56 242 ASP A N 1
ATOM 2031 C CA . ASP A 1 242 ? -15.042 1.247 21.747 1.00 97.56 242 ASP A CA 1
ATOM 2032 C C . ASP A 1 242 ? -15.634 0.468 20.567 1.00 97.56 242 ASP A C 1
ATOM 2034 O O . ASP A 1 242 ? -16.603 -0.269 20.755 1.00 97.56 242 ASP A O 1
ATOM 2038 N N . LEU A 1 243 ? -15.023 0.543 19.378 1.00 97.19 243 LEU A N 1
ATOM 2039 C CA . LEU A 1 243 ? -15.372 -0.335 18.256 1.00 97.19 243 LEU A CA 1
ATOM 2040 C C . LEU A 1 243 ? -15.074 -1.809 18.554 1.00 97.19 243 LEU A C 1
ATOM 2042 O O . LEU A 1 243 ? -15.863 -2.660 18.154 1.00 97.19 243 LEU A O 1
ATOM 2046 N N . MET A 1 244 ? -13.993 -2.123 19.278 1.00 96.19 244 MET A N 1
ATOM 2047 C CA . MET A 1 244 ? -13.660 -3.506 19.669 1.00 96.19 244 MET A CA 1
ATOM 2048 C C . MET A 1 244 ? -14.725 -4.158 20.559 1.00 96.19 244 MET A C 1
ATOM 2050 O O . MET A 1 244 ? -14.822 -5.381 20.597 1.00 96.19 244 MET A O 1
ATOM 2054 N N . LYS A 1 245 ? -15.519 -3.358 21.282 1.00 96.12 245 LYS A N 1
ATOM 2055 C CA . LYS A 1 245 ? -16.608 -3.840 22.148 1.00 96.12 245 LYS A CA 1
ATOM 2056 C C . LYS A 1 245 ? -17.885 -4.173 21.366 1.00 96.12 245 LYS A C 1
ATOM 2058 O O . LYS A 1 245 ? -18.835 -4.676 21.959 1.00 96.12 245 LYS A O 1
ATOM 2063 N N . LYS A 1 246 ? -17.936 -3.846 20.072 1.00 95.12 246 LYS A N 1
ATOM 2064 C CA . LYS A 1 246 ? -19.110 -3.998 19.208 1.00 95.12 246 LYS A CA 1
ATOM 2065 C C . LYS A 1 246 ? -18.803 -4.993 18.097 1.00 95.12 246 LYS A C 1
ATOM 2067 O O . LYS A 1 246 ? -17.794 -4.863 17.409 1.00 95.12 246 LYS A O 1
ATOM 2072 N N . GLU A 1 247 ? -19.702 -5.943 17.876 1.00 92.44 247 GLU A N 1
ATOM 2073 C CA . GLU A 1 247 ? -19.657 -6.773 16.674 1.00 92.44 247 GLU A CA 1
ATOM 2074 C C . GLU A 1 247 ? -20.214 -5.989 15.480 1.00 92.44 247 GLU A C 1
ATOM 2076 O O . GLU A 1 247 ? -21.263 -5.351 15.572 1.00 92.44 247 GLU A O 1
ATOM 2081 N N . CYS A 1 248 ? -19.492 -6.004 14.360 1.00 93.75 248 CYS A N 1
ATOM 2082 C CA . CYS A 1 248 ? -19.888 -5.330 13.129 1.00 93.75 248 CYS A CA 1
ATOM 2083 C C . CYS A 1 248 ? -19.246 -6.030 11.930 1.00 93.75 248 CYS A C 1
ATOM 2085 O O . CYS A 1 248 ? -18.050 -6.295 11.939 1.00 93.75 248 CYS A O 1
ATOM 2087 N N . GLU A 1 249 ? -20.008 -6.290 10.868 1.00 93.94 249 GLU A N 1
ATOM 2088 C CA . GLU A 1 249 ? -19.473 -6.936 9.657 1.00 93.94 249 GLU A CA 1
ATOM 2089 C C . GLU A 1 249 ? -18.537 -6.024 8.848 1.00 93.94 249 GLU A C 1
ATOM 2091 O O . GLU A 1 249 ? -17.765 -6.499 8.019 1.00 93.94 249 GLU A O 1
ATOM 2096 N N . LYS A 1 250 ? -18.581 -4.706 9.083 1.00 96.44 250 LYS A N 1
ATOM 2097 C CA . LYS A 1 250 ? -17.782 -3.726 8.330 1.00 96.44 250 LYS A CA 1
ATOM 2098 C C . LYS A 1 250 ? -16.301 -3.747 8.696 1.00 96.44 250 LYS A C 1
ATOM 2100 O O . LYS A 1 250 ? -15.486 -3.270 7.911 1.00 96.44 250 LYS A O 1
ATOM 2105 N N . TYR A 1 251 ? -15.937 -4.250 9.873 1.00 97.69 251 TYR A N 1
ATOM 2106 C CA . TYR A 1 251 ? -14.559 -4.223 10.352 1.00 97.69 251 TYR A CA 1
ATOM 2107 C C . TYR A 1 251 ? -14.263 -5.361 11.325 1.00 97.69 251 TYR A C 1
ATOM 2109 O O . TYR A 1 251 ? -15.154 -5.903 11.967 1.00 97.69 251 TYR A O 1
ATOM 2117 N N . ILE A 1 252 ? -12.980 -5.678 11.488 1.00 97.56 252 ILE A N 1
ATOM 2118 C CA . ILE A 1 252 ? -12.493 -6.578 12.536 1.00 97.56 252 ILE A CA 1
ATOM 2119 C C . ILE A 1 252 ? -11.214 -6.038 13.168 1.00 97.56 252 ILE A C 1
ATOM 2121 O O . ILE A 1 252 ? -10.492 -5.223 12.592 1.00 97.56 252 ILE A O 1
ATOM 2125 N N . PHE A 1 253 ? -10.900 -6.575 14.342 1.00 97.94 253 PHE A N 1
ATOM 2126 C CA . PHE A 1 253 ? -9.618 -6.402 15.007 1.00 97.94 253 PHE A CA 1
ATOM 2127 C C . PHE A 1 253 ? -8.890 -7.742 15.002 1.00 97.94 253 PHE A C 1
ATOM 2129 O O . PHE A 1 253 ? -9.296 -8.683 15.677 1.00 97.94 253 PHE A O 1
ATOM 2136 N N . ALA A 1 254 ? -7.827 -7.839 14.208 1.00 97.19 254 ALA A N 1
ATOM 2137 C CA . ALA A 1 254 ? -7.103 -9.083 13.975 1.00 97.19 254 ALA A CA 1
ATOM 2138 C C . ALA A 1 254 ? -5.723 -9.046 14.632 1.00 97.19 254 ALA A C 1
ATOM 2140 O O . ALA A 1 254 ? -5.001 -8.050 14.542 1.00 97.19 254 ALA A O 1
ATOM 2141 N N . THR A 1 255 ? -5.308 -10.139 15.265 1.00 97.44 255 THR A N 1
ATOM 2142 C CA . THR A 1 255 ? -3.921 -10.276 15.718 1.00 97.44 255 THR A CA 1
ATOM 2143 C C . THR A 1 255 ? -2.992 -10.521 14.526 1.00 97.44 255 THR A C 1
ATOM 2145 O O . THR A 1 255 ? -3.409 -10.911 13.433 1.00 97.44 255 THR A O 1
ATOM 2148 N N . SER A 1 256 ? -1.681 -10.369 14.740 1.00 96.69 256 SER A N 1
ATOM 2149 C CA . SER A 1 256 ? -0.682 -10.791 13.744 1.00 96.69 256 SER A CA 1
ATOM 2150 C C . SER A 1 256 ? -0.850 -12.267 13.340 1.00 96.69 256 SER A C 1
ATOM 2152 O O . SER A 1 256 ? -0.674 -12.614 12.169 1.00 96.69 256 SER A O 1
ATOM 2154 N N . LYS A 1 257 ? -1.216 -13.140 14.291 1.00 95.12 257 LYS A N 1
ATOM 2155 C CA . LYS A 1 257 ? -1.444 -14.563 14.022 1.00 95.12 257 LYS A CA 1
ATOM 2156 C C . LYS A 1 257 ? -2.630 -14.747 13.081 1.00 95.12 257 LYS A C 1
ATOM 2158 O O . LYS A 1 257 ? -2.493 -15.497 12.119 1.00 95.12 257 LYS A O 1
ATOM 2163 N N . ASP A 1 258 ? -3.735 -14.049 13.320 1.00 95.44 258 ASP A N 1
ATOM 2164 C CA . ASP A 1 258 ? -4.929 -14.141 12.473 1.00 95.44 258 ASP A CA 1
ATOM 2165 C C . ASP A 1 258 ? -4.607 -13.697 11.046 1.00 95.44 258 ASP A C 1
ATOM 2167 O O . ASP A 1 258 ? -4.903 -14.414 10.094 1.00 95.44 258 ASP A O 1
ATOM 2171 N N . ILE A 1 259 ? -3.891 -12.577 10.893 1.00 96.88 259 ILE A N 1
ATOM 2172 C CA . ILE A 1 259 ? -3.466 -12.066 9.582 1.00 96.88 259 ILE A CA 1
ATOM 2173 C C . ILE A 1 259 ? -2.579 -13.074 8.842 1.00 96.88 259 ILE A C 1
ATOM 2175 O O . ILE A 1 259 ? -2.779 -13.309 7.652 1.00 96.88 259 ILE A O 1
ATOM 2179 N N . LYS A 1 260 ? -1.608 -13.697 9.523 1.00 94.38 260 LYS A N 1
ATOM 2180 C CA . LYS A 1 260 ? -0.716 -14.700 8.910 1.00 94.38 260 LYS A CA 1
ATOM 2181 C C . LYS A 1 260 ? -1.454 -15.953 8.442 1.00 94.38 260 LYS A C 1
ATOM 2183 O O . LYS A 1 260 ? -1.018 -16.567 7.476 1.00 94.38 260 LYS A O 1
ATOM 2188 N N . HIS A 1 261 ? -2.546 -16.313 9.109 1.00 92.81 261 HIS A N 1
ATOM 2189 C CA . HIS A 1 261 ? -3.389 -17.453 8.744 1.00 92.81 261 HIS A CA 1
ATOM 2190 C C . HIS A 1 261 ? -4.616 -17.038 7.925 1.00 92.81 261 HIS A C 1
ATOM 2192 O O . HIS A 1 261 ? -5.559 -17.814 7.812 1.00 92.81 261 HIS A O 1
ATOM 2198 N N . LEU A 1 262 ? -4.629 -15.822 7.367 1.00 93.94 262 LEU A N 1
ATOM 2199 C CA . LEU A 1 262 ? -5.719 -15.309 6.531 1.00 93.94 262 LEU A CA 1
ATOM 2200 C C . LEU A 1 262 ? -7.100 -15.356 7.218 1.00 93.94 262 LEU A C 1
ATOM 2202 O O . LEU A 1 262 ? -8.137 -15.476 6.567 1.00 93.94 262 LEU A O 1
ATOM 2206 N N . GLY A 1 263 ? -7.121 -15.264 8.549 1.00 90.56 263 GLY A N 1
ATOM 2207 C CA . GLY A 1 263 ? -8.335 -15.340 9.360 1.00 90.56 263 GLY A CA 1
ATOM 2208 C C . GLY A 1 263 ? -8.993 -16.724 9.388 1.00 90.56 263 GLY A C 1
ATOM 2209 O O . GLY A 1 263 ? -10.151 -16.831 9.788 1.00 90.56 263 GLY A O 1
ATOM 2210 N N . VAL A 1 264 ? -8.287 -17.778 8.963 1.00 88.56 264 VAL A N 1
ATOM 2211 C CA . VAL A 1 264 ? -8.760 -19.164 9.061 1.00 88.56 264 VAL A CA 1
ATOM 2212 C C . VAL A 1 264 ? -8.748 -19.610 10.523 1.00 88.56 264 VAL A C 1
ATOM 2214 O O . VAL A 1 264 ? -7.723 -19.537 11.208 1.00 88.56 264 VAL A O 1
ATOM 2217 N N . LYS A 1 265 ? -9.886 -20.118 11.007 1.00 79.69 265 LYS A N 1
ATOM 2218 C CA . LYS A 1 265 ? -10.030 -20.621 12.378 1.00 79.69 265 LYS A CA 1
ATOM 2219 C C . LYS A 1 265 ? -9.504 -22.052 12.484 1.00 79.69 265 LYS A C 1
ATOM 2221 O O . LYS A 1 265 ? -10.246 -23.022 12.311 1.00 79.69 265 LYS A O 1
ATOM 2226 N N . ILE A 1 266 ? -8.210 -22.170 12.775 1.00 73.62 266 ILE A N 1
ATOM 2227 C CA . ILE A 1 266 ? -7.525 -23.453 12.992 1.00 73.62 266 ILE A CA 1
ATOM 2228 C C . ILE A 1 266 ? -8.252 -24.258 14.079 1.00 73.62 266 ILE A C 1
ATOM 2230 O O . ILE A 1 266 ? -8.544 -23.729 15.149 1.00 73.62 266 ILE A O 1
ATOM 2234 N N . GLY A 1 267 ? -8.520 -25.538 13.809 1.00 72.31 267 GLY A N 1
ATOM 2235 C CA . GLY A 1 267 ? -9.216 -26.435 14.740 1.00 72.31 267 GLY A CA 1
ATOM 2236 C C . GLY A 1 267 ? -10.744 -26.390 14.650 1.00 72.31 267 GLY A C 1
ATOM 2237 O O . GLY A 1 267 ? -11.415 -27.010 15.467 1.00 72.31 267 GLY A O 1
ATOM 2238 N N . THR A 1 268 ? -11.302 -25.687 13.661 1.00 75.38 268 THR A N 1
ATOM 2239 C CA . THR A 1 268 ? -12.745 -25.671 13.374 1.00 75.38 268 THR A CA 1
ATOM 2240 C C . THR A 1 268 ? -13.021 -26.139 11.944 1.00 75.38 268 THR A C 1
ATOM 2242 O O . THR A 1 268 ? -12.124 -26.154 11.103 1.00 75.38 268 THR A O 1
ATOM 2245 N N . HIS A 1 269 ? -14.280 -26.459 11.631 1.00 75.31 269 HIS A N 1
ATOM 2246 C CA . HIS A 1 269 ? -14.708 -26.732 10.251 1.00 75.31 269 HIS A CA 1
ATOM 2247 C C . HIS A 1 269 ? -14.807 -25.460 9.377 1.00 75.31 269 HIS A C 1
ATOM 2249 O O . HIS A 1 269 ? -15.080 -25.552 8.181 1.00 75.31 269 HIS A O 1
ATOM 2255 N N . GLN A 1 270 ? -14.571 -24.264 9.937 1.00 73.19 270 GLN A N 1
ATOM 2256 C CA . GLN A 1 270 ? -14.589 -22.989 9.208 1.00 73.19 270 GLN A CA 1
ATOM 2257 C C . GLN A 1 270 ? -13.221 -22.724 8.558 1.00 73.19 270 GLN A C 1
ATOM 2259 O O . GLN A 1 270 ? -12.408 -21.948 9.059 1.00 73.19 270 GLN A O 1
ATOM 2264 N N . LEU A 1 271 ? -12.974 -23.392 7.428 1.00 79.75 271 LEU A N 1
ATOM 2265 C CA . LEU A 1 271 ? -11.693 -23.349 6.705 1.00 79.75 271 LEU A CA 1
ATOM 2266 C C . LEU A 1 271 ? -11.582 -22.218 5.668 1.00 79.75 271 LEU A C 1
ATOM 2268 O O . LEU A 1 271 ? -10.542 -22.073 5.030 1.00 79.75 271 LEU A O 1
ATOM 2272 N N . ARG A 1 272 ? -12.640 -21.421 5.473 1.00 84.50 272 ARG A N 1
ATOM 2273 C CA . ARG A 1 272 ? -12.634 -20.317 4.505 1.00 84.50 272 ARG A CA 1
ATOM 2274 C C . ARG A 1 272 ? -11.808 -19.150 5.039 1.00 84.50 272 ARG A C 1
ATOM 2276 O O . ARG A 1 272 ? -11.987 -18.732 6.181 1.00 84.50 272 ARG A O 1
ATOM 2283 N N . ASP A 1 273 ? -10.940 -18.607 4.193 1.00 90.25 273 ASP A N 1
ATOM 2284 C CA . ASP A 1 273 ? -10.165 -17.424 4.531 1.00 90.25 273 ASP A CA 1
ATOM 2285 C C . ASP A 1 273 ? -11.048 -16.167 4.549 1.00 90.25 273 ASP A C 1
ATOM 2287 O O . ASP A 1 273 ? -11.885 -15.938 3.673 1.00 90.25 273 ASP A O 1
ATOM 2291 N N . SER A 1 274 ? -10.871 -15.352 5.585 1.00 94.00 274 SER A N 1
ATOM 2292 C CA . SER A 1 274 ? -11.647 -14.130 5.812 1.00 94.00 274 SER A CA 1
ATOM 2293 C C . SER A 1 274 ? -10.796 -12.868 5.708 1.00 94.00 274 SER A C 1
ATOM 2295 O O . SER A 1 274 ? -11.347 -11.792 5.513 1.00 94.00 274 SER A O 1
ATOM 2297 N N . ILE A 1 275 ? -9.466 -12.977 5.777 1.00 97.00 275 ILE A N 1
ATOM 2298 C CA . ILE A 1 275 ? -8.527 -11.854 5.662 1.00 97.00 275 ILE A CA 1
ATOM 2299 C C . ILE A 1 275 ? -7.798 -11.931 4.319 1.00 97.00 275 ILE A C 1
ATOM 2301 O O . ILE A 1 275 ? -7.352 -12.996 3.894 1.00 97.00 275 ILE A O 1
ATOM 2305 N N . ALA A 1 276 ? -7.653 -10.792 3.643 1.00 95.06 276 ALA A N 1
ATOM 2306 C CA . ALA A 1 276 ? -6.984 -10.711 2.353 1.00 95.06 276 ALA A CA 1
ATOM 2307 C C . ALA A 1 276 ? -5.496 -11.113 2.433 1.00 95.06 276 ALA A C 1
ATOM 2309 O O . ALA A 1 276 ? -4.778 -10.794 3.382 1.00 95.06 276 ALA A O 1
ATOM 2310 N N . ASN A 1 277 ? -4.999 -11.778 1.387 1.00 92.50 277 ASN A N 1
ATOM 2311 C CA . ASN A 1 277 ? -3.631 -12.310 1.325 1.00 92.50 277 ASN A CA 1
ATOM 2312 C C . ASN A 1 277 ? -2.532 -11.239 1.450 1.00 92.50 277 ASN A C 1
ATOM 2314 O O . ASN A 1 277 ? -1.447 -11.516 1.961 1.00 92.50 277 ASN A O 1
ATOM 2318 N N . HIS A 1 278 ? -2.798 -10.006 1.021 1.00 92.56 278 HIS A N 1
ATOM 2319 C CA . HIS A 1 278 ? -1.847 -8.900 1.073 1.00 92.56 278 HIS A CA 1
ATOM 2320 C C . HIS A 1 278 ? -1.795 -8.198 2.441 1.00 92.56 278 HIS A C 1
ATOM 2322 O O . HIS A 1 278 ? -0.881 -7.405 2.669 1.00 92.56 278 HIS A O 1
ATOM 2328 N N . THR A 1 279 ? -2.715 -8.498 3.365 1.00 96.94 279 THR A N 1
ATOM 2329 C CA . THR A 1 279 ? -2.807 -7.852 4.687 1.00 96.94 279 THR A CA 1
ATOM 2330 C C . THR A 1 279 ? -1.534 -8.032 5.515 1.00 96.94 279 THR A C 1
ATOM 2332 O O . THR A 1 279 ? -1.156 -7.155 6.285 1.00 96.94 279 THR A O 1
ATOM 2335 N N . HIS A 1 280 ? -0.780 -9.117 5.314 1.00 95.62 280 HIS A N 1
ATOM 2336 C CA . HIS A 1 280 ? 0.480 -9.342 6.030 1.00 95.62 280 HIS A CA 1
ATOM 2337 C C . HIS A 1 280 ? 1.519 -8.216 5.838 1.00 95.62 280 HIS A C 1
ATOM 2339 O O . HIS A 1 280 ? 2.414 -8.069 6.673 1.00 95.62 280 HIS A O 1
ATOM 2345 N N . LYS A 1 281 ? 1.410 -7.407 4.771 1.00 95.62 281 LYS A N 1
ATOM 2346 C CA . LYS A 1 281 ? 2.318 -6.284 4.479 1.00 95.62 281 LYS A CA 1
ATOM 2347 C C . LYS A 1 281 ? 2.313 -5.216 5.580 1.00 95.62 281 LYS A C 1
ATOM 2349 O O . LYS A 1 281 ? 3.337 -4.575 5.805 1.00 95.62 281 LYS A O 1
ATOM 2354 N N . ILE A 1 282 ? 1.194 -5.042 6.290 1.00 97.62 282 ILE A N 1
ATOM 2355 C CA . ILE A 1 282 ? 1.080 -4.041 7.361 1.00 97.62 282 ILE A CA 1
ATOM 2356 C C . ILE A 1 282 ? 1.609 -4.530 8.711 1.00 97.62 282 ILE A C 1
ATOM 2358 O O . ILE A 1 282 ? 1.640 -3.748 9.652 1.00 97.62 282 ILE A O 1
ATOM 2362 N N . LEU A 1 283 ? 2.065 -5.775 8.852 1.00 97.38 283 LEU A N 1
ATOM 2363 C CA . LEU A 1 283 ? 2.553 -6.275 10.139 1.00 97.38 283 LEU A CA 1
ATOM 2364 C C . LEU A 1 283 ? 3.844 -5.566 10.571 1.00 97.38 283 LEU A C 1
ATOM 2366 O O . LEU A 1 283 ? 4.775 -5.410 9.778 1.00 97.38 283 LEU A O 1
ATOM 2370 N N . THR A 1 284 ? 3.934 -5.152 11.837 1.00 94.69 284 THR A N 1
ATOM 2371 C CA . THR A 1 284 ? 5.131 -4.492 12.382 1.00 94.69 284 THR A CA 1
ATOM 2372 C C . THR A 1 284 ? 6.373 -5.374 12.249 1.00 94.69 284 THR A C 1
ATOM 2374 O O . THR A 1 284 ? 7.433 -4.862 11.893 1.00 94.69 284 THR A O 1
ATOM 2377 N N . GLU A 1 285 ? 6.258 -6.693 12.429 1.00 91.69 285 GLU A N 1
ATOM 2378 C CA . GLU A 1 285 ? 7.379 -7.626 12.247 1.00 91.69 285 GLU A CA 1
ATOM 2379 C C . GLU A 1 285 ? 7.880 -7.756 10.800 1.00 91.69 285 GLU A C 1
ATOM 2381 O O . GLU A 1 285 ? 8.949 -8.311 10.594 1.00 91.69 285 GLU A O 1
ATOM 2386 N N . LYS A 1 286 ? 7.137 -7.252 9.804 1.00 88.25 286 LYS A N 1
ATOM 2387 C CA . LYS A 1 286 ? 7.566 -7.197 8.396 1.00 88.25 286 LYS A CA 1
ATOM 2388 C C . LYS A 1 286 ? 8.274 -5.886 8.054 1.00 88.25 286 LYS A C 1
ATOM 2390 O O . LYS A 1 286 ? 8.548 -5.605 6.891 1.00 88.25 286 LYS A O 1
ATOM 2395 N N . SER A 1 287 ? 8.569 -5.050 9.051 1.00 86.38 287 SER A N 1
ATOM 2396 C CA . SER A 1 287 ? 9.225 -3.761 8.815 1.00 86.38 287 SER A CA 1
ATOM 2397 C C . SER A 1 287 ? 10.677 -3.912 8.364 1.00 86.38 287 SER A C 1
ATOM 2399 O O . SER A 1 287 ? 11.226 -2.972 7.801 1.00 86.38 287 SER A O 1
ATOM 2401 N N . ASP A 1 288 ? 11.325 -5.053 8.600 1.00 85.50 288 ASP A N 1
ATOM 2402 C CA . ASP A 1 288 ? 12.691 -5.359 8.166 1.00 85.50 288 ASP A CA 1
ATOM 2403 C C . ASP A 1 288 ? 12.803 -5.474 6.639 1.00 85.50 288 ASP A C 1
ATOM 2405 O O . ASP A 1 288 ? 13.737 -4.901 6.075 1.00 85.50 288 ASP A O 1
ATOM 2409 N N . VAL A 1 289 ? 11.811 -6.091 5.989 1.00 86.69 289 VAL A N 1
ATOM 2410 C CA . VAL A 1 289 ? 11.769 -6.336 4.536 1.00 86.69 289 VAL A CA 1
ATOM 2411 C C . VAL A 1 289 ? 11.276 -5.152 3.693 1.00 86.69 289 VAL A C 1
ATOM 2413 O O . VAL A 1 289 ? 11.243 -5.244 2.463 1.00 86.69 289 VAL A O 1
ATOM 2416 N N . LEU A 1 290 ? 10.876 -4.045 4.331 1.00 90.88 290 LEU A N 1
ATOM 2417 C CA . LEU A 1 290 ? 10.495 -2.821 3.624 1.00 90.88 290 LEU A CA 1
ATOM 2418 C C . LEU A 1 290 ? 11.726 -2.135 3.019 1.00 90.88 290 LEU A C 1
ATOM 2420 O O . LEU A 1 290 ? 12.766 -2.008 3.667 1.00 90.88 290 LEU A O 1
ATOM 2424 N N . VAL A 1 291 ? 11.589 -1.627 1.801 1.00 91.50 291 VAL A N 1
ATOM 2425 C CA . VAL A 1 291 ? 12.593 -0.783 1.141 1.00 91.50 291 VAL A CA 1
ATOM 2426 C C . VAL A 1 291 ? 12.250 0.696 1.318 1.00 91.50 291 VAL A C 1
ATOM 2428 O O . VAL A 1 291 ? 11.185 1.044 1.828 1.00 91.50 291 VAL A O 1
ATOM 2431 N N . ASP A 1 292 ? 13.166 1.586 0.937 1.00 91.50 292 ASP A N 1
ATOM 2432 C CA . ASP A 1 292 ? 12.952 3.040 0.922 1.00 91.50 292 ASP A CA 1
ATOM 2433 C C . ASP A 1 292 ? 12.490 3.652 2.260 1.00 91.50 292 ASP A C 1
ATOM 2435 O O . ASP A 1 292 ? 11.896 4.724 2.259 1.00 91.50 292 ASP A O 1
ATOM 2439 N N . LYS A 1 293 ? 12.775 3.025 3.413 1.00 90.94 293 LYS A N 1
ATOM 2440 C CA . LYS A 1 293 ? 12.284 3.452 4.748 1.00 90.94 293 LYS A CA 1
ATOM 2441 C C . LYS A 1 293 ? 12.592 4.913 5.089 1.00 90.94 293 LYS A C 1
ATOM 2443 O O . LYS A 1 293 ? 11.831 5.562 5.790 1.00 90.94 293 LYS A O 1
ATOM 2448 N N . ASN A 1 294 ? 13.701 5.436 4.567 1.00 87.88 294 ASN A N 1
ATOM 2449 C CA . ASN A 1 294 ? 14.167 6.799 4.825 1.00 87.88 294 ASN A CA 1
ATOM 2450 C C . ASN A 1 294 ? 13.686 7.830 3.793 1.00 87.88 294 ASN A C 1
ATOM 2452 O O . ASN A 1 294 ? 14.113 8.982 3.866 1.00 87.88 294 ASN A O 1
ATOM 2456 N N . LYS A 1 295 ? 12.842 7.432 2.829 1.00 90.75 295 LYS A N 1
ATOM 2457 C CA . LYS A 1 295 ? 12.366 8.308 1.749 1.00 90.75 295 LYS A CA 1
ATOM 2458 C C . LYS A 1 295 ? 11.577 9.501 2.286 1.00 90.75 295 LYS A C 1
ATOM 2460 O O . LYS A 1 295 ? 11.792 10.621 1.836 1.00 90.75 295 LYS A O 1
ATOM 2465 N N . TYR A 1 296 ? 10.724 9.264 3.280 1.00 92.56 296 TYR A N 1
ATOM 2466 C CA . TYR A 1 296 ? 9.951 10.296 3.962 1.00 92.56 296 TYR A CA 1
ATOM 2467 C C . TYR A 1 296 ? 10.128 10.130 5.469 1.00 92.56 296 TYR A C 1
ATOM 2469 O O . TYR A 1 296 ? 9.803 9.083 6.021 1.00 92.56 296 TYR A O 1
ATOM 2477 N N . LYS A 1 297 ? 10.698 11.147 6.126 1.00 90.25 297 LYS A N 1
ATOM 2478 C CA . LYS A 1 297 ? 11.038 11.095 7.560 1.00 90.25 297 LYS A CA 1
ATOM 2479 C C . LYS A 1 297 ? 10.060 11.850 8.453 1.00 90.25 297 LYS A C 1
ATOM 2481 O O . LYS A 1 297 ? 10.011 11.590 9.651 1.00 90.25 297 LYS A O 1
ATOM 2486 N N . LYS A 1 298 ? 9.341 12.822 7.892 1.00 94.00 298 LYS A N 1
ATOM 2487 C CA . LYS A 1 298 ? 8.438 13.682 8.655 1.00 94.00 298 LYS A CA 1
ATOM 2488 C C . LYS A 1 298 ? 7.152 12.926 8.979 1.00 94.00 298 LYS A C 1
ATOM 2490 O O . LYS A 1 298 ? 6.629 12.200 8.136 1.00 94.00 298 LYS A O 1
ATOM 2495 N N . THR A 1 299 ? 6.659 13.124 10.196 1.00 96.38 299 THR A N 1
ATOM 2496 C CA . THR A 1 299 ? 5.261 12.846 10.527 1.00 96.38 299 THR A CA 1
ATOM 2497 C C . THR A 1 299 ? 4.396 13.873 9.807 1.00 96.38 299 THR A C 1
ATOM 2499 O O . THR A 1 299 ? 4.762 15.047 9.741 1.00 96.38 299 THR A O 1
ATOM 2502 N N . ILE A 1 300 ? 3.280 13.420 9.256 1.00 97.69 300 ILE A N 1
ATOM 2503 C CA . ILE A 1 300 ? 2.332 14.228 8.495 1.00 97.69 300 ILE A CA 1
ATOM 2504 C C . ILE A 1 300 ? 1.033 14.285 9.289 1.00 97.69 300 ILE A C 1
ATOM 2506 O O . ILE A 1 300 ? 0.612 13.269 9.844 1.00 97.69 300 ILE A O 1
ATOM 2510 N N . SER A 1 301 ? 0.430 15.468 9.357 1.00 97.31 301 SER A N 1
ATOM 2511 C CA . SER A 1 301 ? -0.824 15.730 10.061 1.00 97.31 301 SER A CA 1
ATOM 2512 C C . SER A 1 301 ? -1.760 16.489 9.134 1.00 97.31 301 SER A C 1
ATOM 2514 O O . SER A 1 301 ? -1.395 17.548 8.630 1.00 97.31 301 SER A O 1
ATOM 2516 N N . ILE A 1 302 ? -2.956 15.949 8.932 1.00 95.88 302 ILE A N 1
ATOM 2517 C CA . ILE A 1 302 ? -3.984 16.498 8.049 1.00 95.88 302 ILE A CA 1
ATOM 2518 C C . ILE A 1 302 ? -5.205 16.791 8.901 1.00 95.88 302 ILE A C 1
ATOM 2520 O O . ILE A 1 302 ? -5.685 15.919 9.632 1.00 95.88 302 ILE A O 1
ATOM 2524 N N . HIS A 1 303 ? -5.699 18.022 8.827 1.00 92.00 303 HIS A N 1
ATOM 2525 C CA . HIS A 1 303 ? -7.001 18.327 9.392 1.00 92.00 303 HIS A CA 1
ATOM 2526 C C . HIS A 1 303 ? -8.058 17.741 8.458 1.00 92.00 303 HIS A C 1
ATOM 2528 O O . HIS A 1 303 ? -8.205 18.210 7.332 1.00 92.00 303 HIS A O 1
ATOM 2534 N N . LEU A 1 304 ? -8.718 16.681 8.925 1.00 86.69 304 LEU A N 1
ATOM 2535 C CA . LEU A 1 304 ? -9.854 16.068 8.248 1.00 86.69 304 LEU A CA 1
ATOM 2536 C C . LEU A 1 304 ? -11.063 16.995 8.336 1.00 86.69 304 LEU A C 1
ATOM 2538 O O . LEU A 1 304 ? -11.188 17.720 9.348 1.00 86.69 304 LEU A O 1
#

pLDDT: mean 84.33, std 16.14, range [42.12, 98.62]

Sequence (304 aa):
MNKKLKALIVPSIFFIVAFVILIYLEVNNEITIYVILIYLATLILEYSTGSLFSNILSLFEGNNWKTSQRKLVKEGKLQPDTKVRISFAYLFRIKIDNYYFLIQNNRSKKYQPVGGAYKFSEKERDYLSDTFSLEDDDRIPVDEITKLDYRLFVKNKDLRNFFKRFNKTTQRENIEDLSREFIEEIFNSSVLNQSDFGTLTYKYCGRHITQIEDTVFWPFEILLADIIEIRLTAKQETLFRDLMKKECEKYIFATSKDIKHLGVKIGTHQLRDSIANHTHKILTEKSDVLVDKNKYKKTISIHL

Secondary structure (DSSP, 8-state):
--HHHHHHHHHHHHHHHHHHHHHHHHTT-TTHHHHHHHHHHHHHHHHHH-HHHHHHHHHT-SS-HHHHHHHHHHTTSS-TT-EEEEEEEEEEE-EETTEEEEEE-TTT--EE-S--BPBB-HHHHHHHHHHH--EE-TTS---TTTTTBSEEEEEHHHHHHHHHHHHH-SSB--TT--HHHHIIIIITTTSS-HHHH-EEEEEEEEEEE---B--SS-SSEEEEEEEEEE---HHHHHHHHHHHTS--TTEEEEEHHHHHTTT--TTSS--S--B-GGGGGG-GGGSSS-B-TTS--S-EEEE-